Protein AF-0000000076643399 (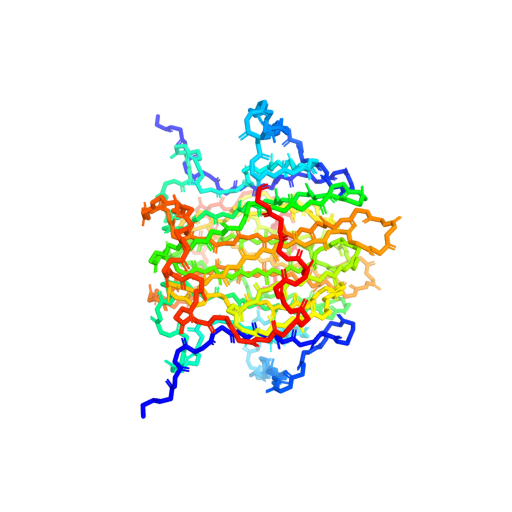afdb_homodimer)

Secondary structure (DSSP, 8-state):
------EEE-EETTEETT--PEE---SS-SSEEEEEEEEESSSGGGTT-SEEEEEEEEEEEEE---BB-SS-EEEEEEE--EEEEETTEEEEE-TT-EEEE-TT--EEEE--SSS-EEEEEEEESS----BPPPHHHHHHH---HHHHHH---/------EEEPEETTEETT--PEE---SS-SSEEEEEEEEESSSGGGTT-SEEEEEEEEEEEEE---BB-SS-EEEEEEE--EEEEETTEEEEE-TT-EEEE-TT--EEEE--SSS-EEEEEEEESS----BPPPHHHHHHH---HHHHHH---

Sequence (306 aa):
MEKNNSKVIKADGYAWEGLQRREYKNEDRCYKGVHRYSLLGEKEDEQQLNFQTRYFEVEADGYTSFEYHRHPHSVIILRGHGSVILGNELYEISLHDVIYISPGTLHQFHADKGEPLGFICIVDRYRDRPTLPEQEDISDVIHSGEVLRKIKRMEKNNSKVIKADGYAWEGLQRREYKNEDRCYKGVHRYSLLGEKEDEQQLNFQTRYFEVEADGYTSFEYHRHPHSVIILRGHGSVILGNELYEISLHDVIYISPGTLHQFHADKGEPLGFICIVDRYRDRPTLPEQEDISDVIHSGEVLRKIKR

InterPro domains:
  IPR011051 RmlC-like cupin domain superfamily [SSF51182] (29-132)
  IPR013096 Cupin 2, conserved barrel [PF07883] (56-123)
  IPR014710 RmlC-like jelly roll fold [G3DSA:2.60.120.10] (1-153)

Structure (mmCIF, N/CA/C/O backbone):
data_AF-0000000076643399-model_v1
#
loop_
_entity.id
_entity.type
_entity.pdbx_description
1 polymer 'Cupin domain-containing protein'
#
loop_
_atom_site.group_PDB
_atom_site.id
_atom_site.type_symbol
_atom_site.label_atom_id
_atom_site.label_alt_id
_atom_site.label_comp_id
_atom_site.label_asym_id
_atom_site.label_entity_id
_atom_site.label_seq_id
_atom_site.pdbx_PDB_ins_code
_atom_site.Cartn_x
_atom_site.Cartn_y
_atom_site.Cartn_z
_atom_site.occupancy
_atom_site.B_iso_or_equiv
_atom_site.auth_seq_id
_atom_site.auth_comp_id
_atom_site.auth_asym_id
_atom_site.auth_atom_id
_atom_site.pdbx_PDB_model_num
ATOM 1 N N . MET A 1 1 ? -2.945 -3.365 -28.656 1 31.19 1 MET A N 1
ATOM 2 C CA . MET A 1 1 ? -3.66 -3.303 -27.391 1 31.19 1 MET A CA 1
ATOM 3 C C . MET A 1 1 ? -2.73 -3.633 -26.219 1 31.19 1 MET A C 1
ATOM 5 O O . MET A 1 1 ? -2.211 -4.746 -26.141 1 31.19 1 MET A O 1
ATOM 9 N N . GLU A 1 2 ? -1.958 -2.842 -25.75 1 40.06 2 GLU A N 1
ATOM 10 C CA . GLU A 1 2 ? -0.845 -3.137 -24.859 1 40.06 2 GLU A CA 1
ATOM 11 C C . GLU A 1 2 ? -1.293 -4.016 -23.688 1 40.06 2 GLU A C 1
ATOM 13 O O . GLU A 1 2 ? -2.314 -3.742 -23.047 1 40.06 2 GLU A O 1
ATOM 18 N N . LYS A 1 3 ? -1.091 -5.148 -23.688 1 50.97 3 LYS A N 1
ATOM 19 C CA . LYS A 1 3 ? -1.548 -6.309 -22.938 1 50.97 3 LYS A CA 1
ATOM 20 C C . LYS A 1 3 ? -1.449 -6.059 -21.438 1 50.97 3 LYS A C 1
ATOM 22 O O . LYS A 1 3 ? -0.457 -5.504 -20.953 1 50.97 3 LYS A O 1
ATOM 27 N N . ASN A 1 4 ? -2.553 -5.539 -20.797 1 59.78 4 ASN A N 1
ATOM 28 C CA . ASN A 1 4 ? -2.793 -5.531 -19.359 1 59.78 4 ASN A CA 1
ATOM 29 C C . ASN A 1 4 ? -2.143 -6.73 -18.672 1 59.78 4 ASN A C 1
ATOM 31 O O . ASN A 1 4 ? -2.832 -7.656 -18.234 1 59.78 4 ASN A O 1
ATOM 35 N N . ASN A 1 5 ? -0.748 -6.703 -18.797 1 86.38 5 ASN A N 1
ATOM 36 C CA . ASN A 1 5 ? -0.057 -7.895 -18.328 1 86.38 5 ASN A CA 1
ATOM 37 C C . ASN A 1 5 ? 0.494 -7.703 -16.922 1 86.38 5 ASN A C 1
ATOM 39 O O . ASN A 1 5 ? 0.943 -6.613 -16.562 1 86.38 5 ASN A O 1
ATOM 43 N N . SER A 1 6 ? 0.296 -8.617 -16.188 1 96.88 6 SER A N 1
ATOM 44 C CA . SER A 1 6 ? 0.972 -8.703 -14.898 1 96.88 6 SER A CA 1
ATOM 45 C C . SER A 1 6 ? 2.469 -8.445 -15.039 1 96.88 6 SER A C 1
ATOM 47 O O . SER A 1 6 ? 3.061 -8.758 -16.078 1 96.88 6 SER A O 1
ATOM 49 N N . LYS A 1 7 ? 3.076 -7.785 -14.07 1 97.06 7 LYS A N 1
ATOM 50 C CA . LYS A 1 7 ? 4.496 -7.461 -14.18 1 97.06 7 LYS A CA 1
ATOM 51 C C . LYS A 1 7 ? 5.121 -7.266 -12.797 1 97.06 7 LYS A C 1
ATOM 53 O O . LYS A 1 7 ? 4.41 -7.039 -11.812 1 97.06 7 LYS A O 1
ATOM 58 N N . VAL A 1 8 ? 6.418 -7.406 -12.758 1 98.12 8 VAL A N 1
ATOM 59 C CA . VAL A 1 8 ? 7.23 -7.094 -11.586 1 98.12 8 VAL A CA 1
ATOM 60 C C . VAL A 1 8 ? 8.125 -5.887 -11.883 1 98.12 8 VAL A C 1
ATOM 62 O O . VAL A 1 8 ? 8.836 -5.871 -12.891 1 98.12 8 VAL A O 1
ATOM 65 N N . ILE A 1 9 ? 8.039 -4.895 -11.102 1 97.81 9 ILE A N 1
ATOM 66 C CA . ILE A 1 9 ? 8.938 -3.748 -11.156 1 97.81 9 ILE A CA 1
ATOM 67 C C . ILE A 1 9 ? 10.016 -3.885 -10.078 1 97.81 9 ILE A C 1
ATOM 69 O O . ILE A 1 9 ? 9.719 -3.812 -8.883 1 97.81 9 ILE A O 1
ATOM 73 N N . LYS A 1 10 ? 11.227 -4.012 -10.484 1 98.38 10 LYS A N 1
ATOM 74 C CA . LYS A 1 10 ? 12.336 -4.293 -9.57 1 98.38 10 LYS A CA 1
ATOM 75 C C . LYS A 1 10 ? 12.773 -3.033 -8.836 1 98.38 10 LYS A C 1
ATOM 77 O O . LYS A 1 10 ? 12.883 -1.961 -9.43 1 98.38 10 LYS A O 1
ATOM 82 N N . ALA A 1 11 ? 13.055 -3.225 -7.59 1 98.12 11 ALA A N 1
ATOM 83 C CA . ALA A 1 11 ? 13.539 -2.107 -6.777 1 98.12 11 ALA A CA 1
ATOM 84 C C . ALA A 1 11 ? 15.055 -2.156 -6.617 1 98.12 11 ALA A C 1
ATOM 86 O O . ALA A 1 11 ? 15.648 -3.236 -6.594 1 98.12 11 ALA A O 1
ATOM 87 N N . ASP A 1 12 ? 15.695 -1.056 -6.512 1 96 12 ASP A N 1
ATOM 88 C CA . ASP A 1 12 ? 17.062 -0.834 -6.035 1 96 12 ASP A CA 1
ATOM 89 C C . ASP A 1 12 ? 17.078 0.168 -4.883 1 96 12 ASP A C 1
ATOM 91 O O . ASP A 1 12 ? 17.203 1.375 -5.105 1 96 12 ASP A O 1
ATOM 95 N N . GLY A 1 13 ? 17.016 -0.401 -3.641 1 95.88 13 GLY A N 1
ATOM 96 C CA . GLY A 1 13 ? 16.766 0.457 -2.492 1 95.88 13 GLY A CA 1
ATOM 97 C C . GLY A 1 13 ? 15.391 1.085 -2.498 1 95.88 13 GLY A C 1
ATOM 98 O O . GLY A 1 13 ? 14.383 0.398 -2.283 1 95.88 13 GLY A O 1
ATOM 99 N N . TYR A 1 14 ? 15.398 2.389 -2.732 1 96.81 14 TYR A N 1
ATOM 100 C CA . TYR A 1 14 ? 14.125 3.111 -2.77 1 96.81 14 TYR A CA 1
ATOM 101 C C . TYR A 1 14 ? 13.914 3.77 -4.129 1 96.81 14 TYR A C 1
ATOM 103 O O . TYR A 1 14 ? 13.367 4.871 -4.211 1 96.81 14 TYR A O 1
ATOM 111 N N . ALA A 1 15 ? 14.438 3.111 -5.152 1 94.94 15 ALA A N 1
ATOM 112 C CA . ALA A 1 15 ? 14.211 3.449 -6.555 1 94.94 15 ALA A CA 1
ATOM 113 C C . ALA A 1 15 ? 13.727 2.234 -7.34 1 94.94 15 ALA A C 1
ATOM 115 O O . ALA A 1 15 ? 13.961 1.093 -6.934 1 94.94 15 ALA A O 1
ATOM 116 N N . TRP A 1 16 ? 13 2.508 -8.43 1 97.5 16 TRP A N 1
ATOM 117 C CA . TRP A 1 16 ? 12.375 1.409 -9.156 1 97.5 16 TRP A CA 1
ATOM 118 C C . TRP A 1 16 ? 12.711 1.473 -10.641 1 97.5 16 TRP A C 1
ATOM 120 O O . TRP A 1 16 ? 12.648 2.541 -11.25 1 97.5 16 TRP A O 1
ATOM 130 N N . GLU A 1 17 ? 12.984 0.271 -11.148 1 94.44 17 GLU A N 1
ATOM 131 C CA . GLU A 1 17 ? 13.406 0.158 -12.539 1 94.44 17 GLU A CA 1
ATOM 132 C C . GLU A 1 17 ? 12.312 0.644 -13.484 1 94.44 17 GLU A C 1
ATOM 134 O O . GLU A 1 17 ? 11.148 0.253 -13.352 1 94.44 17 GLU A O 1
ATOM 139 N N . GLY A 1 18 ? 12.734 1.534 -14.43 1 92.44 18 GLY A N 1
ATOM 140 C CA . GLY A 1 18 ? 11.805 1.99 -15.453 1 92.44 18 GLY A CA 1
ATOM 141 C C . GLY A 1 18 ? 10.961 3.168 -15.008 1 92.44 18 GLY A C 1
ATOM 142 O O . GLY A 1 18 ? 10.156 3.697 -15.781 1 92.44 18 GLY A O 1
ATOM 143 N N . LEU A 1 19 ? 11.078 3.494 -13.766 1 91.81 19 LEU A N 1
ATOM 144 C CA . LEU A 1 19 ? 10.312 4.625 -13.25 1 91.81 19 LEU A CA 1
ATOM 145 C C . LEU A 1 19 ? 11.234 5.812 -12.961 1 91.81 19 LEU A C 1
ATOM 147 O O . LEU A 1 19 ? 12.414 5.629 -12.656 1 91.81 19 LEU A O 1
ATOM 151 N N . GLN A 1 20 ? 10.641 6.984 -13.07 1 87.19 20 GLN A N 1
ATOM 152 C CA . GLN A 1 20 ? 11.406 8.203 -12.836 1 87.19 20 GLN A CA 1
ATOM 153 C C . GLN A 1 20 ? 10.922 8.922 -11.578 1 87.19 20 GLN A C 1
ATOM 155 O O . GLN A 1 20 ? 9.711 9.008 -11.336 1 87.19 20 GLN A O 1
ATOM 160 N N . ARG A 1 21 ? 11.93 9.359 -10.898 1 87.19 21 ARG A N 1
ATOM 161 C CA . ARG A 1 21 ? 11.664 10.188 -9.727 1 87.19 21 ARG A CA 1
ATOM 162 C C . ARG A 1 21 ? 11.133 11.562 -10.141 1 87.19 21 ARG A C 1
ATOM 164 O O . ARG A 1 21 ? 11.734 12.234 -10.984 1 87.19 21 ARG A O 1
ATOM 171 N N . ARG A 1 22 ? 10 11.891 -9.633 1 83.88 22 ARG A N 1
ATOM 172 C CA . ARG A 1 22 ? 9.453 13.219 -9.906 1 83.88 22 ARG A CA 1
ATOM 173 C C . ARG A 1 22 ? 9.648 14.148 -8.711 1 83.88 22 ARG A C 1
ATOM 175 O O . ARG A 1 22 ? 9.398 13.75 -7.57 1 83.88 22 ARG A O 1
ATOM 182 N N . GLU A 1 23 ? 10.281 15.227 -9.023 1 74.81 23 GLU A N 1
ATOM 183 C CA . GLU A 1 23 ? 10.5 16.203 -7.957 1 74.81 23 GLU A CA 1
ATOM 184 C C . GLU A 1 23 ? 9.359 17.203 -7.891 1 74.81 23 GLU A C 1
ATOM 186 O O . GLU A 1 23 ? 8.875 17.672 -8.922 1 74.81 23 GLU A O 1
ATOM 191 N N . TYR A 1 24 ? 8.789 17.281 -6.797 1 63.25 24 TYR A N 1
ATOM 192 C CA . TYR A 1 24 ? 7.836 18.375 -6.602 1 63.25 24 TYR A CA 1
ATOM 193 C C . TYR A 1 24 ? 8.547 19.719 -6.488 1 63.25 24 TYR A C 1
ATOM 195 O O . TYR A 1 24 ? 9.273 19.953 -5.523 1 63.25 24 TYR A O 1
ATOM 203 N N . LYS A 1 25 ? 9.375 20.344 -7.59 1 51.47 25 LYS A N 1
ATOM 204 C CA . LYS A 1 25 ? 10.242 21.516 -7.602 1 51.47 25 LYS A CA 1
ATOM 205 C C . LYS A 1 25 ? 9.438 22.797 -7.457 1 51.47 25 LYS A C 1
ATOM 207 O O . LYS A 1 25 ? 9.977 23.891 -7.613 1 51.47 25 LYS A O 1
ATOM 212 N N . ASN A 1 26 ? 8.227 23 -7.402 1 50 26 ASN A N 1
ATOM 213 C CA . ASN A 1 26 ? 7.855 24.391 -7.637 1 50 26 ASN A CA 1
ATOM 214 C C . ASN A 1 26 ? 8.344 25.312 -6.516 1 50 26 ASN A C 1
ATOM 216 O O . ASN A 1 26 ? 8.375 24.906 -5.352 1 50 26 ASN A O 1
ATOM 220 N N . GLU A 1 27 ? 9.141 26.484 -6.711 1 46.94 27 GLU A N 1
ATOM 221 C CA . GLU A 1 27 ? 9.68 27.641 -5.996 1 46.94 27 GLU A CA 1
ATOM 222 C C . GLU A 1 27 ? 8.781 28.047 -4.828 1 46.94 27 GLU A C 1
ATOM 224 O O . GLU A 1 27 ? 9.25 28.609 -3.844 1 46.94 27 GLU A O 1
ATOM 229 N N . ASP A 1 28 ? 7.535 28.312 -5.121 1 51.34 28 ASP A N 1
ATOM 230 C CA . ASP A 1 28 ? 6.641 28.969 -4.176 1 51.34 28 ASP A CA 1
ATOM 231 C C . ASP A 1 28 ? 6.18 28 -3.088 1 51.34 28 ASP A C 1
ATOM 233 O O . ASP A 1 28 ? 5.008 27.625 -3.045 1 51.34 28 ASP A O 1
ATOM 237 N N . ARG A 1 29 ? 7.047 26.844 -2.592 1 62.19 29 ARG A N 1
ATOM 238 C CA . ARG A 1 29 ? 6.738 25.422 -2.564 1 62.19 29 ARG A CA 1
ATOM 239 C C . ARG A 1 29 ? 6.336 24.984 -1.162 1 62.19 29 ARG A C 1
ATOM 241 O O . ARG A 1 29 ? 7.094 25.156 -0.207 1 62.19 29 ARG A O 1
ATOM 248 N N . CYS A 1 30 ? 5.082 25.031 -0.816 1 82.94 30 CYS A N 1
ATOM 249 C CA . CYS A 1 30 ? 4.438 24.609 0.423 1 82.94 30 CYS A CA 1
ATOM 250 C C . CYS A 1 30 ? 4.926 23.234 0.845 1 82.94 30 CYS A C 1
ATOM 252 O O . CYS A 1 30 ? 4.293 22.578 1.674 1 82.94 30 CYS A O 1
ATOM 254 N N . TYR A 1 31 ? 6.113 22.859 0.256 1 91.69 31 TYR A N 1
ATOM 255 C CA . TYR A 1 31 ? 6.785 21.609 0.635 1 91.69 31 TYR A CA 1
ATOM 256 C C . TYR A 1 31 ? 8.297 21.766 0.517 1 91.69 31 TYR A C 1
ATOM 258 O O . TYR A 1 31 ? 8.797 22.734 -0.056 1 91.69 31 TYR A O 1
ATOM 266 N N . LYS A 1 32 ? 9.039 20.953 1.1 1 92.94 32 LYS A N 1
ATOM 267 C CA . LYS A 1 32 ? 10.5 20.969 1.064 1 92.94 32 LYS A CA 1
ATOM 268 C C . LYS A 1 32 ? 11.062 19.562 0.911 1 92.94 32 LYS A C 1
ATOM 270 O O . LYS A 1 32 ? 10.805 18.688 1.744 1 92.94 32 LYS A O 1
ATOM 275 N N . GLY A 1 33 ? 11.898 19.297 -0.163 1 94.38 33 GLY A N 1
ATOM 276 C CA . GLY A 1 33 ? 12.648 18.062 -0.325 1 94.38 33 GLY A CA 1
ATOM 277 C C . GLY A 1 33 ? 11.758 16.859 -0.566 1 94.38 33 GLY A C 1
ATOM 278 O O . GLY A 1 33 ? 11.969 15.797 0.03 1 94.38 33 GLY A O 1
ATOM 279 N N . VAL A 1 34 ? 10.711 16.984 -1.335 1 95.56 34 VAL A N 1
ATOM 280 C CA . VAL A 1 34 ? 9.781 15.891 -1.556 1 95.56 34 VAL A CA 1
ATOM 281 C C . VAL A 1 34 ? 9.945 15.344 -2.973 1 95.56 34 VAL A C 1
ATOM 283 O O . VAL A 1 34 ? 10.031 16.109 -3.934 1 95.56 34 VAL A O 1
ATOM 286 N N . HIS A 1 35 ? 10.094 14.039 -3.061 1 94.5 35 HIS A N 1
ATOM 287 C CA . HIS A 1 35 ? 10.109 13.336 -4.336 1 94.5 35 HIS A CA 1
ATOM 288 C C . HIS A 1 35 ? 9.078 12.211 -4.359 1 94.5 35 HIS A C 1
ATOM 290 O O . HIS A 1 35 ? 8.68 11.703 -3.309 1 94.5 35 HIS A O 1
ATOM 296 N N . ARG A 1 36 ? 8.68 11.875 -5.652 1 95.62 36 ARG A N 1
ATOM 297 C CA . ARG A 1 36 ? 7.629 10.867 -5.742 1 95.62 36 ARG A CA 1
ATOM 298 C C . ARG A 1 36 ? 7.91 9.883 -6.871 1 95.62 36 ARG A C 1
ATOM 300 O O . ARG A 1 36 ? 8.5 10.25 -7.895 1 95.62 36 ARG A O 1
ATOM 307 N N . TYR A 1 37 ? 7.629 8.594 -6.715 1 95.5 37 TYR A N 1
ATOM 308 C CA . TYR A 1 37 ? 7.5 7.578 -7.75 1 95.5 37 TYR A CA 1
ATOM 309 C C . TYR A 1 37 ? 6.047 7.141 -7.906 1 95.5 37 TYR A C 1
ATOM 311 O O . TYR A 1 37 ? 5.387 6.797 -6.922 1 95.5 37 TYR A O 1
ATOM 319 N N . SER A 1 38 ? 5.559 7.219 -9.109 1 96.38 38 SER A N 1
ATOM 320 C CA . SER A 1 38 ? 4.297 6.543 -9.406 1 96.38 38 SER A CA 1
ATOM 321 C C . SER A 1 38 ? 4.516 5.055 -9.664 1 96.38 38 SER A C 1
ATOM 323 O O . SER A 1 38 ? 4.875 4.66 -10.773 1 96.38 38 SER A O 1
ATOM 325 N N . LEU A 1 39 ? 4.254 4.234 -8.711 1 97.81 39 LEU A N 1
ATOM 326 C CA . LEU A 1 39 ? 4.598 2.82 -8.805 1 97.81 39 LEU A CA 1
ATOM 327 C C . LEU A 1 39 ? 3.596 2.07 -9.672 1 97.81 39 LEU A C 1
ATOM 329 O O . LEU A 1 39 ? 3.98 1.38 -10.617 1 97.81 39 LEU A O 1
ATOM 333 N N . LEU A 1 40 ? 2.271 2.191 -9.32 1 97.75 40 LEU A N 1
ATOM 334 C CA . LEU A 1 40 ? 1.237 1.506 -10.086 1 97.75 40 LEU A CA 1
ATOM 335 C C . LEU A 1 40 ? -0.029 2.354 -10.164 1 97.75 40 LEU A C 1
ATOM 337 O O . LEU A 1 40 ? -0.353 3.086 -9.227 1 97.75 40 LEU A O 1
ATOM 341 N N . GLY A 1 41 ? -0.812 2.176 -11.219 1 96.19 41 GLY A N 1
ATOM 342 C CA . GLY A 1 41 ? -2.146 2.742 -11.336 1 96.19 41 GLY A CA 1
ATOM 343 C C . GLY A 1 41 ? -2.191 3.977 -12.219 1 96.19 41 GLY A C 1
ATOM 344 O O . GLY A 1 41 ? -3.271 4.488 -12.523 1 96.19 41 GLY A O 1
ATOM 345 N N . GLU A 1 42 ? -1.03 4.473 -12.578 1 92.06 42 GLU A N 1
ATOM 346 C CA . GLU A 1 42 ? -0.997 5.688 -13.391 1 92.06 42 GLU A CA 1
ATOM 347 C C . GLU A 1 42 ? -0.941 5.352 -14.875 1 92.06 42 GLU A C 1
ATOM 349 O O . GLU A 1 42 ? -1.53 6.055 -15.703 1 92.06 42 GLU A O 1
ATOM 354 N N . LYS A 1 43 ? -0.284 4.273 -15.227 1 91.5 43 LYS A N 1
ATOM 355 C CA . LYS A 1 43 ? -0.048 3.928 -16.625 1 91.5 43 LYS A CA 1
ATOM 356 C C . LYS A 1 43 ? -1.307 3.352 -17.266 1 91.5 43 LYS A C 1
ATOM 358 O O . LYS A 1 43 ? -2.172 2.811 -16.578 1 91.5 43 LYS A O 1
ATOM 363 N N . GLU A 1 44 ? -1.345 3.387 -18.547 1 90.5 44 GLU A N 1
ATOM 364 C CA . GLU A 1 44 ? -2.502 2.945 -19.312 1 90.5 44 GLU A CA 1
ATOM 365 C C . GLU A 1 44 ? -2.734 1.446 -19.156 1 90.5 44 GLU A C 1
ATOM 367 O O . GLU A 1 44 ? -3.877 0.987 -19.141 1 90.5 44 GLU A O 1
ATOM 372 N N . ASP A 1 45 ? -1.688 0.719 -19.031 1 91.62 45 ASP A N 1
ATOM 373 C CA . ASP A 1 45 ? -1.83 -0.731 -18.953 1 91.62 45 ASP A CA 1
ATOM 374 C C . ASP A 1 45 ? -2.184 -1.175 -17.547 1 91.62 45 ASP A C 1
ATOM 376 O O . ASP A 1 45 ? -2.26 -2.373 -17.266 1 91.62 45 ASP A O 1
ATOM 380 N N . GLU A 1 46 ? -2.393 -0.238 -16.719 1 93.12 46 GLU A N 1
ATOM 381 C CA . GLU A 1 46 ? -2.768 -0.51 -15.328 1 93.12 46 GLU A CA 1
ATOM 382 C C . GLU A 1 46 ? -4.148 0.056 -15.008 1 93.12 46 GLU A C 1
ATOM 384 O O . GLU A 1 46 ? -4.469 0.3 -13.844 1 93.12 46 GLU A O 1
ATOM 389 N N . GLN A 1 47 ? -4.926 0.262 -15.969 1 91.06 47 GLN A N 1
ATOM 390 C CA . GLN A 1 47 ? -6.172 1.011 -15.828 1 91.06 47 GLN A CA 1
ATOM 391 C C . GLN A 1 47 ? -7.227 0.192 -15.094 1 91.06 47 GLN A C 1
ATOM 393 O O . GLN A 1 47 ? -8.266 0.725 -14.695 1 91.06 47 GLN A O 1
ATOM 398 N N . GLN A 1 48 ? -6.969 -1.058 -14.906 1 93.38 48 GLN A N 1
ATOM 399 C CA . GLN A 1 48 ? -7.938 -1.876 -14.188 1 93.38 48 GLN A CA 1
ATOM 400 C C . GLN A 1 48 ? -7.844 -1.646 -12.68 1 93.38 48 GLN A C 1
ATOM 402 O O . GLN A 1 48 ? -8.711 -2.086 -11.922 1 93.38 48 GLN A O 1
ATOM 407 N N . LEU A 1 49 ? -6.801 -1 -12.289 1 95.94 49 LEU A N 1
ATOM 408 C CA . LEU A 1 49 ? -6.699 -0.584 -10.891 1 95.94 49 LEU A CA 1
ATOM 409 C C . LEU A 1 49 ? -7.527 0.671 -10.641 1 95.94 49 LEU A C 1
ATOM 411 O O . LEU A 1 49 ? -7.375 1.674 -11.336 1 95.94 49 LEU A O 1
ATOM 415 N N . ASN A 1 50 ? -8.297 0.632 -9.633 1 96.75 50 ASN A N 1
ATOM 416 C CA . ASN A 1 50 ? -9.109 1.789 -9.273 1 96.75 50 ASN A CA 1
ATOM 417 C C . ASN A 1 50 ? -8.406 2.682 -8.258 1 96.75 50 ASN A C 1
ATOM 419 O O . ASN A 1 50 ? -9.016 3.582 -7.684 1 96.75 50 ASN A O 1
ATOM 423 N N . PHE A 1 51 ? -7.199 2.396 -7.969 1 98.12 51 PHE A N 1
ATOM 424 C CA . PHE A 1 51 ? -6.379 3.158 -7.035 1 98.12 51 PHE A CA 1
ATOM 425 C C . PHE A 1 51 ? -4.953 3.295 -7.555 1 98.12 51 PHE A C 1
ATOM 427 O O . PHE A 1 51 ? -4.551 2.578 -8.477 1 98.12 51 PHE A O 1
ATOM 434 N N . GLN A 1 52 ? -4.27 4.242 -7.023 1 98 52 GLN A N 1
ATOM 435 C CA . GLN A 1 52 ? -2.871 4.473 -7.359 1 98 52 GLN A CA 1
ATOM 436 C C . GLN A 1 52 ? -1.969 4.23 -6.152 1 98 52 GLN A C 1
ATOM 438 O O . GLN A 1 52 ? -2.309 4.613 -5.031 1 98 52 GLN A O 1
ATOM 443 N N . THR A 1 53 ? -0.895 3.537 -6.402 1 98.44 53 THR A N 1
ATOM 444 C CA . THR A 1 53 ? 0.151 3.295 -5.414 1 98.44 53 THR A CA 1
ATOM 445 C C . THR A 1 53 ? 1.394 4.121 -5.727 1 98.44 53 THR A C 1
ATOM 447 O O . THR A 1 53 ? 2.012 3.947 -6.781 1 98.44 53 THR A O 1
ATOM 450 N N . ARG A 1 54 ? 1.75 5.012 -4.805 1 98.25 54 ARG A N 1
ATOM 451 C CA . ARG A 1 54 ? 2.885 5.91 -5.004 1 98.25 54 ARG A CA 1
ATOM 452 C C . ARG A 1 54 ? 3.873 5.809 -3.848 1 98.25 54 ARG A C 1
ATOM 454 O O . ARG A 1 54 ? 3.492 5.465 -2.729 1 98.25 54 ARG A O 1
ATOM 461 N N . TYR A 1 55 ? 5.102 6 -4.133 1 98.44 55 TYR A N 1
ATOM 462 C CA . TYR A 1 55 ? 6.117 6.172 -3.102 1 98.44 55 TYR A CA 1
ATOM 463 C C . TYR A 1 55 ? 6.547 7.629 -2.994 1 98.44 55 TYR A C 1
ATOM 465 O O . TYR A 1 55 ? 6.902 8.258 -3.996 1 98.44 55 TYR A O 1
ATOM 473 N N . PHE A 1 56 ? 6.473 8.227 -1.837 1 98 56 PHE A N 1
ATOM 474 C CA . PHE A 1 56 ? 6.988 9.562 -1.535 1 98 56 PHE A CA 1
ATOM 475 C C . PHE A 1 56 ? 8.234 9.469 -0.661 1 98 56 PHE A C 1
ATOM 477 O O . PHE A 1 56 ? 8.297 8.648 0.258 1 98 56 PHE A O 1
ATOM 484 N N . GLU A 1 57 ? 9.156 10.266 -0.94 1 97.69 57 GLU A N 1
ATOM 485 C CA . GLU A 1 57 ? 10.305 10.43 -0.06 1 97.69 57 GLU A CA 1
ATOM 486 C C . GLU A 1 57 ? 10.516 11.898 0.312 1 97.69 57 GLU A C 1
ATOM 488 O O . GLU A 1 57 ? 10.516 12.766 -0.558 1 97.69 57 GLU A O 1
ATOM 493 N N . VAL A 1 58 ? 10.633 12.141 1.531 1 97.31 58 VAL A N 1
ATOM 494 C CA . VAL A 1 58 ? 10.945 13.461 2.068 1 97.31 58 VAL A CA 1
ATOM 495 C C . VAL A 1 58 ? 12.383 13.477 2.594 1 97.31 58 VAL A C 1
ATOM 497 O O . VAL A 1 58 ? 12.75 12.656 3.436 1 97.31 58 VAL A O 1
ATOM 500 N N . GLU A 1 59 ? 13.195 14.328 2.146 1 97.06 59 GLU A N 1
ATOM 501 C CA . GLU A 1 59 ? 14.586 14.422 2.576 1 97.06 59 GLU A CA 1
ATOM 502 C C . GLU A 1 59 ? 14.688 14.844 4.039 1 97.06 59 GLU A C 1
ATOM 504 O O . GLU A 1 59 ? 13.758 15.445 4.582 1 97.06 59 GLU A O 1
ATOM 509 N N . ALA A 1 60 ? 15.867 14.508 4.605 1 98.25 60 ALA A N 1
ATOM 510 C CA . ALA A 1 60 ? 16.078 14.945 5.98 1 98.25 60 ALA A CA 1
ATOM 511 C C . ALA A 1 60 ? 15.797 16.438 6.137 1 98.25 60 ALA A C 1
ATOM 513 O O . ALA A 1 60 ? 16.219 17.25 5.312 1 98.25 60 ALA A O 1
ATOM 514 N N . ASP A 1 61 ? 14.984 16.781 7.125 1 97.25 61 ASP A N 1
ATOM 515 C CA . ASP A 1 61 ? 14.594 18.141 7.484 1 97.25 61 ASP A CA 1
ATOM 516 C C . ASP A 1 61 ? 13.547 18.688 6.516 1 97.25 61 ASP A C 1
ATOM 518 O O . ASP A 1 61 ? 13.195 19.859 6.574 1 97.25 61 ASP A O 1
ATOM 522 N N . GLY A 1 62 ? 13.07 17.812 5.645 1 96.75 62 GLY A N 1
ATOM 523 C CA . GLY A 1 62 ? 12.023 18.219 4.723 1 96.75 62 GLY A CA 1
ATOM 524 C C . GLY A 1 62 ? 10.625 18.031 5.285 1 96.75 62 GLY A C 1
ATOM 525 O O . GLY A 1 62 ? 10.469 17.562 6.418 1 96.75 62 GLY A O 1
ATOM 526 N N . TYR A 1 63 ? 9.562 18.359 4.512 1 97.62 63 TYR A N 1
ATOM 527 C CA . TYR A 1 63 ? 8.156 18.234 4.863 1 97.62 63 TYR A CA 1
ATOM 528 C C . TYR A 1 63 ? 7.277 18.312 3.623 1 97.62 63 TYR A C 1
ATOM 530 O O . TYR A 1 63 ? 7.664 18.906 2.615 1 97.62 63 TYR A O 1
ATOM 538 N N . THR A 1 64 ? 6.121 17.625 3.686 1 97.19 64 THR A N 1
ATOM 539 C CA . THR A 1 64 ? 5.137 17.719 2.613 1 97.19 64 THR A CA 1
ATOM 540 C C . THR A 1 64 ? 4.258 18.953 2.803 1 97.19 64 THR A C 1
ATOM 542 O O . THR A 1 64 ? 4.332 19.625 3.832 1 97.19 64 THR A O 1
ATOM 545 N N . SER A 1 65 ? 3.445 19.25 1.813 1 96.06 65 SER A N 1
ATOM 546 C CA . SER A 1 65 ? 2.516 20.375 1.938 1 96.06 65 SER A CA 1
ATOM 547 C C . SER A 1 65 ? 1.513 20.141 3.061 1 96.06 65 SER A C 1
ATOM 549 O O . SER A 1 65 ? 1.088 19 3.293 1 96.06 65 SER A O 1
ATOM 551 N N . PHE A 1 66 ? 1.238 21.188 3.799 1 97.19 66 PHE A N 1
ATOM 552 C CA . PHE A 1 66 ? 0.13 21.172 4.746 1 97.19 66 PHE A CA 1
ATOM 553 C C . PHE A 1 66 ? -1.2 21.359 4.027 1 97.19 66 PHE A C 1
ATOM 555 O O . PHE A 1 66 ? -1.538 22.469 3.619 1 97.19 66 PHE A O 1
ATOM 562 N N . GLU A 1 67 ? -2.027 20.25 3.902 1 97.31 67 GLU A N 1
ATOM 563 C CA . GLU A 1 67 ? -3.145 20.25 2.963 1 97.31 67 GLU A CA 1
ATOM 564 C C . GLU A 1 67 ? -4.293 19.391 3.471 1 97.31 67 GLU A C 1
ATOM 566 O O . GLU A 1 67 ? -4.168 18.719 4.5 1 97.31 67 GLU A O 1
ATOM 571 N N . TYR A 1 68 ? -5.449 19.516 2.824 1 97.06 68 TYR A N 1
ATOM 572 C CA . TYR A 1 68 ? -6.562 18.594 3.012 1 97.06 68 TYR A CA 1
ATOM 573 C C . TYR A 1 68 ? -7.262 18.297 1.688 1 97.06 68 TYR A C 1
ATOM 575 O O . TYR A 1 68 ? -7.07 19.031 0.708 1 97.06 68 TYR A O 1
ATOM 583 N N . HIS A 1 69 ? -7.992 17.281 1.623 1 97.06 69 HIS A N 1
ATOM 584 C CA . HIS A 1 69 ? -8.797 16.859 0.486 1 97.06 69 HIS A CA 1
ATOM 585 C C . HIS A 1 69 ? -9.852 15.828 0.907 1 97.06 69 HIS A C 1
ATOM 587 O O . HIS A 1 69 ? -9.844 15.359 2.047 1 97.06 69 HIS A O 1
ATOM 593 N N . ARG A 1 70 ? -10.781 15.562 -0.003 1 97.12 70 ARG A N 1
ATOM 594 C CA . ARG A 1 70 ? -11.914 14.695 0.302 1 97.12 70 ARG A CA 1
ATOM 595 C C . ARG A 1 70 ? -11.516 13.219 0.203 1 97.12 70 ARG A C 1
ATOM 597 O O . ARG A 1 70 ? -12.086 12.375 0.892 1 97.12 70 ARG A O 1
ATOM 604 N N . HIS A 1 71 ? -10.633 12.875 -0.68 1 97.19 71 HIS A N 1
ATOM 605 C CA . HIS A 1 71 ? -10.25 11.469 -0.794 1 97.19 71 HIS A CA 1
ATOM 606 C C . HIS A 1 71 ? -9.391 11.039 0.388 1 97.19 71 HIS A C 1
ATOM 608 O O . HIS A 1 71 ? -8.562 11.812 0.876 1 97.19 71 HIS A O 1
ATOM 614 N N . PRO A 1 72 ? -9.523 9.875 0.877 1 97.94 72 PRO A N 1
ATOM 615 C CA . PRO A 1 72 ? -8.688 9.352 1.963 1 97.94 72 PRO A CA 1
ATOM 616 C C . PRO A 1 72 ? -7.355 8.797 1.47 1 97.94 72 PRO A C 1
ATOM 618 O O . PRO A 1 72 ? -7.172 8.602 0.266 1 97.94 72 PRO A O 1
ATOM 621 N N . HIS A 1 73 ? -6.418 8.664 2.412 1 97.62 73 HIS A N 1
ATOM 622 C CA . HIS A 1 73 ? -5.137 8.023 2.143 1 97.62 73 HIS A CA 1
ATOM 623 C C . HIS A 1 73 ? -4.957 6.77 2.99 1 97.62 73 HIS A C 1
ATOM 625 O O . HIS A 1 73 ? -5.344 6.746 4.16 1 97.62 73 HIS A O 1
ATOM 631 N N . SER A 1 74 ? -4.434 5.711 2.424 1 98.62 74 SER A N 1
ATOM 632 C CA . SER A 1 74 ? -3.729 4.656 3.145 1 98.62 74 SER A CA 1
ATOM 633 C C . SER A 1 74 ? -2.219 4.801 2.996 1 98.62 74 SER A C 1
ATOM 635 O O . SER A 1 74 ? -1.693 4.777 1.88 1 98.62 74 SER A O 1
ATOM 637 N N . VAL A 1 75 ? -1.532 4.977 4.125 1 98.88 75 VAL A N 1
ATOM 638 C CA . VAL A 1 75 ? -0.099 5.246 4.074 1 98.88 75 VAL A CA 1
ATOM 639 C C . VAL A 1 75 ? 0.653 4.191 4.879 1 98.88 75 VAL A C 1
ATOM 641 O O . VAL A 1 75 ? 0.229 3.818 5.977 1 98.88 75 VAL A O 1
ATOM 644 N N . ILE A 1 76 ? 1.75 3.674 4.371 1 98.88 76 ILE A N 1
ATOM 645 C CA . ILE A 1 76 ? 2.646 2.762 5.074 1 98.88 76 ILE A CA 1
ATOM 646 C C . ILE A 1 76 ? 4.07 3.312 5.047 1 98.88 76 ILE A C 1
ATOM 648 O O . ILE A 1 76 ? 4.609 3.6 3.975 1 98.88 76 ILE A O 1
ATOM 652 N N . ILE A 1 77 ? 4.719 3.434 6.176 1 98.88 77 ILE A N 1
ATOM 653 C CA . ILE A 1 77 ? 6.086 3.941 6.238 1 98.88 77 ILE A CA 1
ATOM 654 C C . ILE A 1 77 ? 7.059 2.857 5.777 1 98.88 77 ILE A C 1
ATOM 656 O O . ILE A 1 77 ? 7.039 1.737 6.293 1 98.88 77 ILE A O 1
ATOM 660 N N . LEU A 1 78 ? 7.863 3.205 4.832 1 98.62 78 LEU A N 1
ATOM 661 C CA . LEU A 1 78 ? 8.758 2.236 4.203 1 98.62 78 LEU A CA 1
ATOM 662 C C . LEU A 1 78 ? 10.211 2.535 4.547 1 98.62 78 LEU A C 1
ATOM 664 O O . LEU A 1 78 ? 11.078 1.671 4.398 1 98.62 78 LEU A O 1
ATOM 668 N N . ARG A 1 79 ? 10.492 3.771 4.871 1 98.38 79 ARG A N 1
ATOM 669 C CA . ARG A 1 79 ? 11.852 4.227 5.137 1 98.38 79 ARG A CA 1
ATOM 670 C C . ARG A 1 79 ? 11.875 5.27 6.246 1 98.38 79 ARG A C 1
ATOM 672 O O . ARG A 1 79 ? 11.109 6.238 6.211 1 98.38 79 ARG A O 1
ATOM 679 N N . GLY A 1 80 ? 12.727 5.078 7.246 1 98.06 80 GLY A N 1
ATOM 680 C CA . GLY A 1 80 ? 13.047 6.094 8.234 1 98.06 80 GLY A CA 1
ATOM 681 C C . GLY A 1 80 ? 11.953 6.285 9.266 1 98.06 80 GLY A C 1
ATOM 682 O O . GLY A 1 80 ? 11.195 5.359 9.555 1 98.06 80 GLY A O 1
ATOM 683 N N . HIS A 1 81 ? 12.094 7.375 10 1 98 81 HIS A N 1
ATOM 684 C CA . HIS A 1 81 ? 11.164 7.824 11.031 1 98 81 HIS A CA 1
ATOM 685 C C . HIS A 1 81 ? 10.938 9.328 10.945 1 98 81 HIS A C 1
ATOM 687 O O . HIS A 1 81 ? 11.75 10.055 10.375 1 98 81 HIS A O 1
ATOM 693 N N . GLY A 1 82 ? 9.836 9.82 11.414 1 98.75 82 GLY A N 1
ATOM 694 C CA . GLY A 1 82 ? 9.453 11.227 11.398 1 98.75 82 GLY A CA 1
ATOM 695 C C . GLY A 1 82 ? 8.188 11.516 12.188 1 98.75 82 GLY A C 1
ATOM 696 O O . GLY A 1 82 ? 7.941 10.891 13.219 1 98.75 82 GLY A O 1
ATOM 697 N N . SER A 1 83 ? 7.484 12.5 11.703 1 98.88 83 SER A N 1
ATOM 698 C CA . SER A 1 83 ? 6.227 12.859 12.352 1 98.88 83 SER A CA 1
ATOM 699 C C . SER A 1 83 ? 5.152 13.188 11.32 1 98.88 83 SER A C 1
ATOM 701 O O . SER A 1 83 ? 5.461 13.492 10.172 1 98.88 83 SER A O 1
ATOM 703 N N . VAL A 1 84 ? 3.918 13.078 11.734 1 98.88 84 VAL A N 1
ATOM 704 C CA . VAL A 1 84 ? 2.801 13.453 10.875 1 98.88 84 VAL A CA 1
ATOM 705 C C . VAL A 1 84 ? 1.757 14.219 11.68 1 98.88 84 VAL A C 1
ATOM 707 O O . VAL A 1 84 ? 1.474 13.875 12.836 1 98.88 84 VAL A O 1
ATOM 710 N N . ILE A 1 85 ? 1.319 15.297 11.141 1 98.69 85 ILE A N 1
ATOM 711 C CA . ILE A 1 85 ? 0.165 16.016 11.656 1 98.69 85 ILE A CA 1
ATOM 712 C C . ILE A 1 85 ? -1.119 15.43 11.086 1 98.69 85 ILE A C 1
ATOM 714 O O . ILE A 1 85 ? -1.258 15.297 9.867 1 98.69 85 ILE A O 1
ATOM 718 N N . LEU A 1 86 ? -2.027 15.062 11.93 1 98.44 86 LEU A N 1
ATOM 719 C CA . LEU A 1 86 ? -3.395 14.695 11.578 1 98.44 86 LEU A CA 1
ATOM 720 C C . LEU A 1 86 ? -4.402 15.531 12.359 1 98.44 86 LEU A C 1
ATOM 722 O O . LEU A 1 86 ? -4.75 15.195 13.492 1 98.44 86 LEU A O 1
ATOM 726 N N . GLY A 1 87 ? -4.852 16.547 11.648 1 97.38 87 GLY A N 1
ATOM 727 C CA . GLY A 1 87 ? -5.691 17.5 12.359 1 97.38 87 GLY A CA 1
ATOM 728 C C . GLY A 1 87 ? -4.984 18.156 13.531 1 97.38 87 GLY A C 1
ATOM 729 O O . GLY A 1 87 ? -3.914 18.734 13.367 1 97.38 87 GLY A O 1
ATOM 730 N N . ASN A 1 88 ? -5.582 17.922 14.688 1 97.5 88 ASN A N 1
ATOM 731 C CA . ASN A 1 88 ? -5.09 18.578 15.891 1 97.5 88 ASN A CA 1
ATOM 732 C C . ASN A 1 88 ? -4.051 17.719 16.609 1 97.5 88 ASN A C 1
ATOM 734 O O . ASN A 1 88 ? -3.715 17.984 17.766 1 97.5 88 ASN A O 1
ATOM 738 N N . GLU A 1 89 ? -3.609 16.688 16.016 1 97.88 89 GLU A N 1
ATOM 739 C CA . GLU A 1 89 ? -2.705 15.758 16.688 1 97.88 89 GLU A CA 1
ATOM 740 C C . GLU A 1 89 ? -1.393 15.617 15.93 1 97.88 89 GLU A C 1
ATOM 742 O O . GLU A 1 89 ? -1.375 15.672 14.695 1 97.88 89 GLU A O 1
ATOM 747 N N . LEU A 1 90 ? -0.328 15.477 16.672 1 98.44 90 LEU A N 1
ATOM 748 C CA . LEU A 1 90 ? 1.004 15.195 16.156 1 98.44 90 LEU A CA 1
ATOM 749 C C . LEU A 1 90 ? 1.454 13.789 16.547 1 98.44 90 LEU A C 1
ATOM 751 O O . LEU A 1 90 ? 1.443 13.445 17.734 1 98.44 90 LEU A O 1
ATOM 755 N N . TYR A 1 91 ? 1.854 12.969 15.602 1 98.62 91 TYR A N 1
ATOM 756 C CA . TYR A 1 91 ? 2.275 11.594 15.875 1 98.62 91 TYR A CA 1
ATOM 757 C C . TYR A 1 91 ? 3.713 11.367 15.43 1 98.62 91 TYR A C 1
ATOM 759 O O . TYR A 1 91 ? 4.125 11.844 14.367 1 98.62 91 TYR A O 1
ATOM 767 N N . GLU A 1 92 ? 4.453 10.672 16.234 1 98.69 92 GLU A N 1
ATOM 768 C CA . GLU A 1 92 ? 5.688 10.078 15.727 1 98.69 92 GLU A CA 1
ATOM 769 C C . GLU A 1 92 ? 5.398 8.836 14.883 1 98.69 92 GLU A C 1
ATOM 771 O O . GLU A 1 92 ? 4.531 8.039 15.227 1 98.69 92 GLU A O 1
ATOM 776 N N . ILE A 1 93 ? 6.102 8.742 13.812 1 98.75 93 ILE A N 1
ATOM 777 C CA . ILE A 1 93 ? 5.883 7.594 12.938 1 98.75 93 ILE A CA 1
ATOM 778 C C . ILE A 1 93 ? 7.219 6.934 12.609 1 98.75 93 ILE A C 1
ATOM 780 O O . ILE A 1 93 ? 8.25 7.605 12.547 1 98.75 93 ILE A O 1
ATOM 784 N N . SER A 1 94 ? 7.191 5.629 12.422 1 98.5 94 SER A N 1
ATOM 785 C CA . SER A 1 94 ? 8.391 4.836 12.164 1 98.5 94 SER A CA 1
ATOM 786 C C . SER A 1 94 ? 8.102 3.709 11.172 1 98.5 94 SER A C 1
ATOM 788 O O . SER A 1 94 ? 6.973 3.576 10.688 1 98.5 94 SER A O 1
ATOM 790 N N . LEU A 1 95 ? 9.148 2.963 10.922 1 98.38 95 LEU A N 1
ATOM 791 C CA . LEU A 1 95 ? 9.133 1.921 9.898 1 98.38 95 LEU A CA 1
ATOM 792 C C . LEU A 1 95 ? 7.914 1.016 10.07 1 98.38 95 LEU A C 1
ATOM 794 O O . LEU A 1 95 ? 7.645 0.533 11.172 1 98.38 95 LEU A O 1
ATOM 798 N N . HIS A 1 96 ? 7.113 0.819 9.055 1 98.69 96 HIS A N 1
ATOM 799 C CA . HIS A 1 96 ? 5.988 -0.09 8.859 1 98.69 96 HIS A CA 1
ATOM 800 C C . HIS A 1 96 ? 4.738 0.421 9.562 1 98.69 96 HIS A C 1
ATOM 802 O O . HIS A 1 96 ? 3.67 -0.185 9.461 1 98.69 96 HIS A O 1
ATOM 808 N N . ASP A 1 97 ? 4.816 1.571 10.336 1 98.81 97 ASP A N 1
ATOM 809 C CA . ASP A 1 97 ? 3.572 2.164 10.82 1 98.81 97 ASP A CA 1
ATOM 810 C C . ASP A 1 97 ? 2.584 2.387 9.68 1 98.81 97 ASP A C 1
ATOM 812 O O . ASP A 1 97 ? 2.988 2.666 8.547 1 98.81 97 ASP A O 1
ATOM 816 N N . VAL A 1 98 ? 1.333 2.23 9.953 1 98.75 98 VAL A N 1
ATOM 817 C CA . VAL A 1 98 ? 0.255 2.42 8.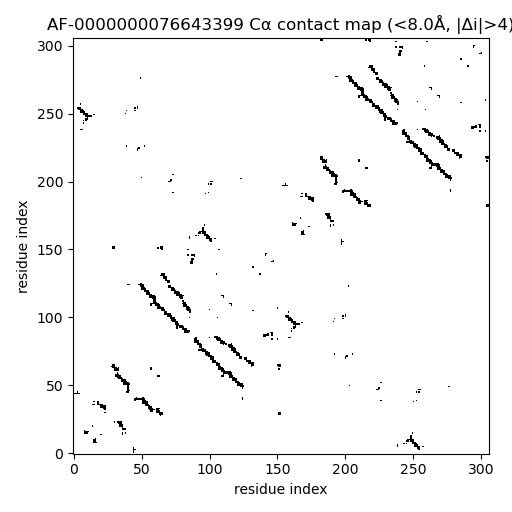992 1 98.75 98 VAL A CA 1
ATOM 818 C C . VAL A 1 98 ? -0.601 3.617 9.398 1 98.75 98 VAL A C 1
ATOM 820 O O . VAL A 1 98 ? -0.917 3.787 10.578 1 98.75 98 VAL A O 1
ATOM 823 N N . ILE A 1 99 ? -0.945 4.465 8.422 1 98.75 99 ILE A N 1
ATOM 824 C CA . ILE A 1 99 ? -1.677 5.695 8.703 1 98.75 99 ILE A CA 1
ATOM 825 C C . ILE A 1 99 ? -2.934 5.758 7.84 1 98.75 99 ILE A C 1
ATOM 827 O O . ILE A 1 99 ? -2.865 5.566 6.625 1 98.75 99 ILE A O 1
ATOM 831 N N . TYR A 1 100 ? -4.051 5.938 8.453 1 98.56 100 TYR A N 1
ATOM 832 C CA . TYR A 1 100 ? -5.297 6.281 7.777 1 98.56 100 TYR A CA 1
ATOM 833 C C . TYR A 1 100 ? -5.566 7.777 7.863 1 98.56 100 TYR A C 1
ATOM 835 O O . TYR A 1 100 ? -5.676 8.328 8.961 1 98.56 100 TYR A O 1
ATOM 843 N N . ILE A 1 101 ? -5.594 8.438 6.77 1 98.5 101 ILE A N 1
ATOM 844 C CA . ILE A 1 101 ? -5.988 9.844 6.73 1 98.5 101 ILE A CA 1
ATOM 845 C C . ILE A 1 101 ? -7.414 9.961 6.191 1 98.5 101 ILE A C 1
ATOM 847 O O . ILE A 1 101 ? -7.648 9.781 4.992 1 98.5 101 ILE A O 1
ATOM 851 N N . SER A 1 102 ? -8.336 10.297 7.02 1 97.75 102 SER A N 1
ATOM 852 C CA . SER A 1 102 ? -9.75 10.359 6.656 1 97.75 102 SER A CA 1
ATOM 853 C C . SER A 1 102 ? -10.055 11.609 5.836 1 97.75 102 SER A C 1
ATOM 855 O O . SER A 1 102 ? -9.297 12.57 5.855 1 97.75 102 SER A O 1
ATOM 857 N N . PRO A 1 103 ? -11.164 11.555 5.102 1 97.5 103 PRO A N 1
ATOM 858 C CA . PRO A 1 103 ? -11.523 12.703 4.27 1 97.5 103 PRO A CA 1
ATOM 859 C C . PRO A 1 103 ? -11.547 14.016 5.051 1 97.5 103 PRO A C 1
ATOM 861 O O . PRO A 1 103 ? -12.07 14.07 6.164 1 97.5 103 PRO A O 1
ATOM 864 N N . GLY A 1 104 ? -10.891 14.992 4.453 1 96.88 104 GLY A N 1
ATOM 865 C CA . GLY A 1 104 ? -10.969 16.344 4.992 1 96.88 104 GLY A CA 1
ATOM 866 C C . GLY A 1 104 ? -9.945 16.609 6.086 1 96.88 104 GLY A C 1
ATOM 867 O O . GLY A 1 104 ? -9.844 17.719 6.586 1 96.88 104 GLY A O 1
ATOM 868 N N . THR A 1 105 ? -9.164 15.656 6.449 1 97.81 105 THR A N 1
ATOM 869 C CA . THR A 1 105 ? -8.195 15.82 7.531 1 97.81 105 THR A CA 1
ATOM 870 C C . THR A 1 105 ? -7.027 16.688 7.086 1 97.81 105 THR A C 1
ATOM 872 O O . THR A 1 105 ? -6.375 16.391 6.086 1 97.81 105 THR A O 1
ATOM 875 N N . LEU A 1 106 ? -6.812 17.766 7.809 1 98.12 106 LEU A N 1
ATOM 876 C CA . LEU A 1 106 ? -5.559 18.484 7.625 1 98.12 106 LEU A CA 1
ATOM 877 C C . LEU A 1 106 ? -4.367 17.594 7.965 1 98.12 106 LEU A C 1
ATOM 879 O O . LEU A 1 106 ? -4.344 16.953 9.023 1 98.12 106 LEU A O 1
ATOM 883 N N . HIS A 1 107 ? -3.33 17.484 7.043 1 98.56 107 HIS A N 1
ATOM 884 C CA . HIS A 1 107 ? -2.223 16.578 7.32 1 98.56 107 HIS A CA 1
ATOM 885 C C . HIS A 1 107 ? -0.924 17.078 6.703 1 98.56 107 HIS A C 1
ATOM 887 O O . HIS A 1 107 ? -0.95 17.828 5.719 1 98.56 107 HIS A O 1
ATOM 893 N N . GLN A 1 108 ? 0.183 16.75 7.277 1 98.62 108 GLN A N 1
ATOM 894 C CA . GLN A 1 108 ? 1.531 17.094 6.84 1 98.62 108 GLN A CA 1
ATOM 895 C C . GLN A 1 108 ? 2.561 16.109 7.398 1 98.62 108 GLN A C 1
ATOM 897 O O . GLN A 1 108 ? 2.553 15.82 8.594 1 98.62 108 GLN A O 1
ATOM 902 N N . PHE A 1 109 ? 3.414 15.602 6.543 1 98.69 109 PHE A N 1
ATOM 903 C CA . PHE A 1 109 ? 4.496 14.719 6.957 1 98.69 109 PHE A CA 1
ATOM 904 C C . PHE A 1 109 ? 5.793 15.492 7.137 1 98.69 109 PHE A C 1
ATOM 906 O O . PHE A 1 109 ? 6.109 16.375 6.34 1 98.69 109 PHE A O 1
ATOM 913 N N . HIS A 1 110 ? 6.57 15.18 8.141 1 98.75 110 HIS A N 1
ATOM 914 C CA . HIS A 1 110 ? 7.84 15.828 8.445 1 98.75 110 HIS A CA 1
ATOM 915 C C . HIS A 1 110 ? 8.961 14.805 8.609 1 98.75 110 HIS A C 1
ATOM 917 O O . HIS A 1 110 ? 8.852 13.898 9.438 1 98.75 110 HIS A O 1
ATOM 923 N N . ALA A 1 111 ? 10.047 14.953 7.867 1 98.5 111 ALA A N 1
ATOM 924 C CA . ALA A 1 111 ? 11.281 14.211 8.109 1 98.5 111 ALA A CA 1
ATOM 925 C C . ALA A 1 111 ? 12.18 14.945 9.102 1 98.5 111 ALA A C 1
ATOM 927 O O . ALA A 1 111 ? 13.273 15.391 8.742 1 98.5 111 ALA A O 1
ATOM 928 N N . ASP A 1 112 ? 11.805 14.875 10.336 1 98.38 112 ASP A N 1
ATOM 929 C CA . ASP A 1 112 ? 12.406 15.7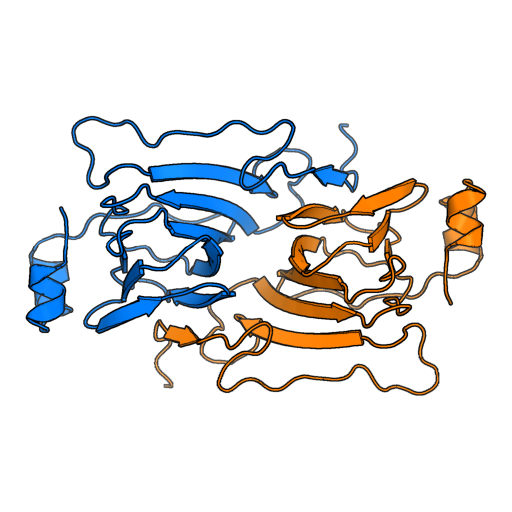73 11.312 1 98.38 112 ASP A CA 1
ATOM 930 C C . ASP A 1 112 ? 13.281 15.008 12.297 1 98.38 112 ASP A C 1
ATOM 932 O O . ASP A 1 112 ? 13.461 15.43 13.438 1 98.38 112 ASP A O 1
ATOM 936 N N . LYS A 1 113 ? 13.75 13.852 11.891 1 97.94 113 LYS A N 1
ATOM 937 C CA . LYS A 1 113 ? 14.57 13.039 12.789 1 97.94 113 LYS A CA 1
ATOM 938 C C . LYS A 1 113 ? 15.969 12.844 12.219 1 97.94 113 LYS A C 1
ATOM 940 O O . LYS A 1 113 ? 16.656 11.891 12.586 1 97.94 113 LYS A O 1
ATOM 945 N N . GLY A 1 114 ? 16.359 13.648 11.25 1 97.69 114 GLY A N 1
ATOM 946 C CA . GLY A 1 114 ? 17.719 13.656 10.742 1 97.69 114 GLY A CA 1
ATOM 947 C C . GLY A 1 114 ? 17.953 12.633 9.648 1 97.69 114 GLY A C 1
ATOM 948 O O . GLY A 1 114 ? 19.109 12.344 9.297 1 97.69 114 GLY A O 1
ATOM 949 N N . GLU A 1 115 ? 16.969 11.984 9.133 1 98.25 115 GLU A N 1
ATOM 950 C CA . GLU A 1 115 ? 17.047 11.008 8.055 1 98.25 115 GLU A CA 1
ATOM 951 C C . GLU A 1 115 ? 15.859 11.148 7.102 1 98.25 115 GLU A C 1
ATOM 953 O O . GLU A 1 115 ? 14.852 11.766 7.449 1 98.25 115 GLU A O 1
ATOM 958 N N . PRO A 1 116 ? 15.961 10.617 5.918 1 98.44 116 PRO A N 1
ATOM 959 C CA . PRO A 1 116 ? 14.82 10.664 5 1 98.44 116 PRO A CA 1
ATOM 960 C C . PRO A 1 116 ? 13.617 9.875 5.512 1 98.44 116 PRO A C 1
ATOM 962 O O . PRO A 1 116 ? 13.781 8.883 6.227 1 98.44 116 PRO A O 1
ATOM 965 N N . LEU A 1 117 ? 12.508 10.383 5.227 1 98.69 117 LEU A N 1
ATOM 966 C CA . LEU A 1 117 ? 11.242 9.703 5.477 1 98.69 117 LEU A CA 1
ATOM 967 C C . LEU A 1 117 ? 10.594 9.266 4.168 1 98.69 117 LEU A C 1
ATOM 969 O O . LEU A 1 117 ? 10.312 10.102 3.301 1 98.69 117 LEU A O 1
ATOM 973 N N . GLY A 1 118 ? 10.422 7.961 3.969 1 98.75 118 GLY A N 1
ATOM 974 C CA . GLY A 1 118 ? 9.773 7.418 2.785 1 98.75 118 GLY A CA 1
ATOM 975 C C . GLY A 1 118 ? 8.523 6.617 3.104 1 98.75 118 GLY A C 1
ATOM 976 O O . GLY A 1 118 ? 8.484 5.879 4.09 1 98.75 118 GLY A O 1
ATOM 977 N N . PHE A 1 119 ? 7.516 6.781 2.281 1 98.81 119 PHE A N 1
ATOM 978 C CA . PHE A 1 119 ? 6.289 6.059 2.588 1 98.81 119 PHE A CA 1
ATOM 979 C C . PHE A 1 119 ? 5.508 5.75 1.315 1 98.81 119 PHE A C 1
ATOM 981 O O . PHE A 1 119 ? 5.586 6.496 0.338 1 98.81 119 PHE A O 1
ATOM 988 N N . ILE A 1 120 ? 4.812 4.605 1.316 1 98.88 120 ILE A N 1
ATOM 989 C CA . ILE A 1 120 ? 3.83 4.254 0.296 1 98.88 120 ILE A CA 1
ATOM 990 C C . ILE A 1 120 ? 2.516 4.977 0.575 1 98.88 120 ILE A C 1
ATOM 992 O O . ILE A 1 120 ? 2.035 4.992 1.711 1 98.88 120 ILE A O 1
ATOM 996 N N . CYS A 1 121 ? 1.991 5.609 -0.339 1 98.75 121 CYS A N 1
ATOM 997 C CA . CYS A 1 121 ? 0.71 6.301 -0.244 1 98.75 121 CYS A CA 1
ATOM 998 C C . CYS A 1 121 ? -0.265 5.789 -1.298 1 98.75 121 CYS A C 1
ATOM 1000 O O . CYS A 1 121 ? 0.01 5.875 -2.496 1 98.75 121 CYS A O 1
ATOM 1002 N N . ILE A 1 122 ? -1.38 5.25 -0.904 1 98.69 122 ILE A N 1
ATOM 1003 C CA . ILE A 1 122 ? -2.41 4.707 -1.782 1 98.69 122 ILE A CA 1
ATOM 1004 C C . ILE A 1 122 ? -3.641 5.609 -1.752 1 98.69 122 ILE A C 1
ATOM 1006 O O . ILE A 1 122 ? -4.141 5.953 -0.678 1 98.69 122 ILE A O 1
ATOM 1010 N N . VAL A 1 123 ? -4.121 5.988 -2.904 1 98.31 123 VAL A N 1
ATOM 1011 C CA . VAL A 1 123 ? -5.293 6.848 -3.047 1 98.31 123 VAL A CA 1
ATOM 1012 C C . VAL A 1 123 ? -6.164 6.344 -4.195 1 98.31 123 VAL A C 1
ATOM 1014 O O . VAL A 1 123 ? -5.691 5.609 -5.066 1 98.31 123 VAL A O 1
ATOM 1017 N N . ASP A 1 124 ? -7.371 6.781 -4.191 1 97.44 124 ASP A N 1
ATOM 1018 C CA . ASP A 1 124 ? -8.234 6.469 -5.324 1 97.44 124 ASP A CA 1
ATOM 1019 C C . ASP A 1 124 ? -7.66 7.035 -6.621 1 97.44 124 ASP A C 1
ATOM 1021 O O . ASP A 1 124 ? -7.086 8.125 -6.629 1 97.44 124 ASP A O 1
ATOM 1025 N N . ARG A 1 125 ? -7.832 6.285 -7.688 1 95.81 125 ARG A N 1
ATOM 1026 C CA . ARG A 1 125 ? -7.383 6.742 -9 1 95.81 125 ARG A CA 1
ATOM 1027 C C . ARG A 1 125 ? -8.055 8.055 -9.383 1 95.81 125 ARG A C 1
ATOM 1029 O O . ARG A 1 125 ? -7.398 8.984 -9.852 1 95.81 125 ARG A O 1
ATOM 1036 N N . TYR A 1 126 ? -9.375 8.07 -9.305 1 94.31 126 TYR A N 1
ATOM 1037 C CA . TYR A 1 126 ? -10.141 9.297 -9.531 1 94.31 126 TYR A CA 1
ATOM 1038 C C . TYR A 1 126 ? -10.43 10 -8.211 1 94.31 126 TYR A C 1
ATOM 1040 O O . TYR A 1 126 ? -11.141 9.469 -7.355 1 94.31 126 TYR A O 1
ATOM 1048 N N . ARG A 1 127 ? -9.859 11.133 -8.055 1 95.88 127 ARG A N 1
ATOM 1049 C CA . ARG A 1 127 ? -9.945 11.828 -6.777 1 95.88 127 ARG A CA 1
ATOM 1050 C C . ARG A 1 127 ? -9.82 13.336 -6.973 1 95.88 127 ARG A C 1
ATOM 1052 O O . ARG A 1 127 ? -9.445 13.805 -8.047 1 95.88 127 ARG A O 1
ATOM 1059 N N . ASP A 1 128 ? -10.203 14.102 -5.93 1 97.19 128 ASP A N 1
ATOM 1060 C CA . ASP A 1 128 ? -10.07 15.555 -5.98 1 97.19 128 ASP A CA 1
ATOM 1061 C C . ASP A 1 128 ? -8.609 15.977 -5.797 1 97.19 128 ASP A C 1
ATOM 1063 O O . ASP A 1 128 ? -7.727 15.133 -5.641 1 97.19 128 ASP A O 1
ATOM 1067 N N . ARG A 1 129 ? -8.359 17.188 -5.855 1 95.12 129 ARG A N 1
ATOM 1068 C CA . ARG A 1 129 ? -7.02 17.766 -5.703 1 95.12 129 ARG A CA 1
ATOM 1069 C C . ARG A 1 129 ? -6.805 18.281 -4.289 1 95.12 129 ARG A C 1
ATOM 1071 O O . ARG A 1 129 ? -7.75 18.719 -3.627 1 95.12 129 ARG A O 1
ATOM 1078 N N . PRO A 1 130 ? -5.543 18.25 -3.867 1 95.19 130 PRO A N 1
ATOM 1079 C CA . PRO A 1 130 ? -5.238 18.828 -2.553 1 95.19 130 PRO A CA 1
ATOM 1080 C C . PRO A 1 130 ? -5.562 20.312 -2.467 1 95.19 130 PRO A C 1
ATOM 1082 O O . PRO A 1 130 ? -5.418 21.047 -3.453 1 95.19 130 PRO A O 1
ATOM 1085 N N . THR A 1 131 ? -5.973 20.734 -1.338 1 95.88 131 THR A N 1
ATOM 1086 C CA . THR A 1 131 ? -6.262 22.141 -1.05 1 95.88 131 THR A CA 1
ATOM 1087 C C . THR A 1 131 ? -5.395 22.641 0.1 1 95.88 131 THR A C 1
ATOM 1089 O O . THR A 1 131 ? -5.215 21.938 1.101 1 95.88 131 THR A O 1
ATOM 1092 N N . LEU A 1 132 ? -4.828 23.781 -0.033 1 95.88 132 LEU A N 1
ATOM 1093 C CA . LEU A 1 132 ? -4.137 24.422 1.074 1 95.88 132 LEU A CA 1
ATOM 1094 C C . LEU A 1 132 ? -5.125 25.141 1.99 1 95.88 132 LEU A C 1
ATOM 1096 O O . LEU A 1 132 ? -6.012 25.859 1.517 1 95.88 132 LEU A O 1
ATOM 1100 N N . PRO A 1 133 ? -4.98 24.953 3.223 1 96.44 133 PRO A N 1
ATOM 1101 C CA . PRO A 1 133 ? -5.957 25.547 4.137 1 96.44 133 PRO A CA 1
ATOM 1102 C C . PRO A 1 133 ? -5.766 27.062 4.305 1 96.44 133 PRO A C 1
ATOM 1104 O O . PRO A 1 133 ? -4.637 27.547 4.234 1 96.44 133 PRO A O 1
ATOM 1107 N N . GLU A 1 134 ? -6.867 27.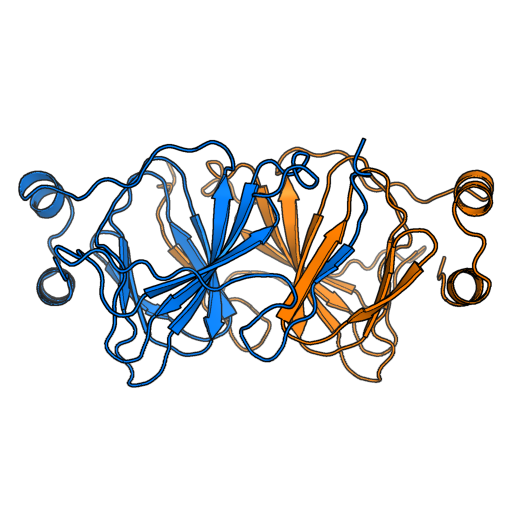734 4.566 1 96.12 134 GLU A N 1
ATOM 1108 C CA . GLU A 1 134 ? -6.836 29.125 5.008 1 96.12 134 GLU A CA 1
ATOM 1109 C C . GLU A 1 134 ? -6.789 29.219 6.531 1 96.12 134 GLU A C 1
ATOM 1111 O O . GLU A 1 134 ? -6.961 28.219 7.227 1 96.12 134 GLU A O 1
ATOM 1116 N N . GLN A 1 135 ? -6.551 30.406 6.961 1 95.31 135 GLN A N 1
ATOM 1117 C CA . GLN A 1 135 ? -6.41 30.609 8.398 1 95.31 135 GLN A CA 1
ATOM 1118 C C . GLN A 1 135 ? -7.652 30.125 9.141 1 95.31 135 GLN A C 1
ATOM 1120 O O . GLN A 1 135 ? -7.547 29.547 10.227 1 95.31 135 GLN A O 1
ATOM 1125 N N . GLU A 1 136 ? -8.828 30.312 8.586 1 96.44 136 GLU A N 1
ATOM 1126 C CA . GLU A 1 136 ? -10.078 29.891 9.219 1 96.44 136 GLU A CA 1
ATOM 1127 C C . GLU A 1 136 ? -10.156 28.375 9.328 1 96.44 136 GLU A C 1
ATOM 1129 O O . GLU A 1 136 ? -10.641 27.844 10.328 1 96.44 136 GLU A O 1
ATOM 1134 N N . ASP A 1 137 ? -9.703 27.656 8.266 1 95.94 137 ASP A N 1
ATOM 1135 C CA . ASP A 1 137 ? -9.656 26.203 8.289 1 95.94 137 ASP A CA 1
ATOM 1136 C C . ASP A 1 137 ? -8.805 25.688 9.445 1 95.94 137 ASP A C 1
ATOM 1138 O O . ASP A 1 137 ? -9.164 24.719 10.109 1 95.94 137 ASP A O 1
ATOM 1142 N N . ILE A 1 138 ? -7.699 26.391 9.688 1 96.88 138 ILE A N 1
ATOM 1143 C CA . ILE A 1 138 ? -6.738 25.984 10.711 1 96.88 138 ILE A CA 1
ATOM 1144 C C . ILE A 1 138 ? -7.316 26.266 12.094 1 96.88 138 ILE A C 1
ATOM 1146 O O . ILE A 1 138 ? -7.324 25.391 12.961 1 96.88 138 ILE A O 1
ATOM 1150 N N . SER A 1 139 ? -7.852 27.438 12.328 1 96.69 139 SER A N 1
ATOM 1151 C CA . SER A 1 139 ? -8.359 27.844 13.633 1 96.69 139 SER A CA 1
ATOM 1152 C C . SER A 1 139 ? -9.523 26.969 14.07 1 96.69 139 SER A C 1
ATOM 1154 O O . SER A 1 139 ? -9.711 26.734 15.266 1 96.69 139 SER A O 1
ATOM 1156 N N . ASP A 1 140 ? -10.227 26.453 13.109 1 96.75 140 ASP A N 1
ATOM 1157 C CA . ASP A 1 140 ? -11.406 25.656 13.406 1 96.75 140 ASP A CA 1
ATOM 1158 C C . ASP A 1 140 ? -11.016 24.266 13.906 1 96.75 140 ASP A C 1
ATOM 1160 O O . ASP A 1 140 ? -11.75 23.641 14.664 1 96.75 140 ASP A O 1
ATOM 1164 N N . VAL A 1 141 ? -9.844 23.844 13.508 1 96.19 141 VAL A N 1
ATOM 1165 C CA . VAL A 1 141 ? -9.523 22.422 13.711 1 96.19 141 VAL A CA 1
ATOM 1166 C C . VAL A 1 141 ? -8.359 22.297 14.68 1 96.19 141 VAL A C 1
ATOM 1168 O O . VAL A 1 141 ? -8.32 21.375 15.508 1 96.19 141 VAL A O 1
ATOM 1171 N N . ILE A 1 142 ? -7.387 23.203 14.594 1 97.12 142 ILE A N 1
ATOM 1172 C CA . ILE A 1 142 ? -6.125 23.047 15.312 1 97.12 142 ILE A CA 1
ATOM 1173 C C . ILE A 1 142 ? -6.113 23.938 16.547 1 97.12 142 ILE A C 1
ATOM 1175 O O . ILE A 1 142 ? -6.098 25.172 16.422 1 97.12 142 ILE A O 1
ATOM 1179 N N . HIS A 1 143 ? -5.973 23.328 17.641 1 97.44 143 HIS A N 1
ATOM 1180 C CA . HIS A 1 143 ? -5.93 24.031 18.922 1 97.44 143 HIS A CA 1
ATOM 1181 C C . HIS A 1 143 ? -4.672 23.672 19.703 1 97.44 143 HIS A C 1
ATOM 1183 O O . HIS A 1 143 ? -4.309 24.359 20.656 1 97.44 143 HIS A O 1
ATOM 1189 N N . SER A 1 144 ? -4.051 22.656 19.25 1 96.88 144 SER A N 1
ATOM 1190 C CA . SER A 1 144 ? -2.824 22.203 19.891 1 96.88 144 SER A CA 1
ATOM 1191 C C . SER A 1 144 ? -1.662 23.141 19.594 1 96.88 144 SER A C 1
ATOM 1193 O O . SER A 1 144 ? -1.315 23.375 18.438 1 96.88 144 SER A O 1
ATOM 1195 N N . GLY A 1 145 ? -1.044 23.625 20.641 1 97.31 145 GLY A N 1
ATOM 1196 C CA . GLY A 1 145 ? 0.124 24.484 20.453 1 97.31 145 GLY A CA 1
ATOM 1197 C C . GLY A 1 145 ? 1.271 23.766 19.75 1 97.31 145 GLY A C 1
ATOM 1198 O O . GLY A 1 145 ? 1.986 24.375 18.953 1 97.31 145 GLY A O 1
ATOM 1199 N N . GLU A 1 146 ? 1.443 22.547 20.125 1 97.69 146 GLU A N 1
ATOM 1200 C CA . GLU A 1 146 ? 2.502 21.734 19.516 1 97.69 146 GLU A CA 1
ATOM 1201 C C . GLU A 1 146 ? 2.311 21.625 18 1 97.69 146 GLU A C 1
ATOM 1203 O O . GLU A 1 146 ? 3.268 21.766 17.234 1 97.69 146 GLU A O 1
ATOM 1208 N N . VAL A 1 147 ? 1.083 21.391 17.594 1 98.25 147 VAL A N 1
ATOM 1209 C CA . VAL A 1 147 ? 0.79 21.25 16.172 1 98.25 147 VAL A CA 1
ATOM 1210 C C . VAL A 1 147 ? 0.984 22.594 15.461 1 98.25 147 VAL A C 1
ATOM 1212 O O . VAL A 1 147 ? 1.597 22.656 14.391 1 98.25 147 VAL A O 1
ATOM 1215 N N . LEU A 1 148 ? 0.525 23.672 16.062 1 97.62 148 LEU A N 1
ATOM 1216 C CA . LEU A 1 148 ? 0.637 24.984 15.469 1 97.62 148 LEU A CA 1
ATOM 1217 C C . LEU A 1 148 ? 2.098 25.344 15.211 1 97.62 148 LEU A C 1
ATOM 1219 O O . LEU A 1 148 ? 2.42 25.953 14.188 1 97.62 148 LEU A O 1
ATOM 1223 N N . ARG A 1 149 ? 2.932 24.938 16.094 1 97.12 149 ARG A N 1
ATOM 1224 C CA . ARG A 1 149 ? 4.348 25.266 15.969 1 97.12 149 ARG A CA 1
ATOM 1225 C C . ARG A 1 149 ? 5.016 24.391 14.906 1 97.12 149 ARG A C 1
ATOM 1227 O O . ARG A 1 149 ? 6.047 24.781 14.344 1 97.12 149 ARG A O 1
ATOM 1234 N N . LYS A 1 150 ? 4.453 23.234 14.648 1 97.5 150 LYS A N 1
ATOM 1235 C CA . LYS A 1 150 ? 5.059 22.25 13.75 1 97.5 150 LYS A CA 1
ATOM 1236 C C . LYS A 1 150 ? 4.691 22.531 12.297 1 97.5 150 LYS A C 1
ATOM 1238 O O . LYS A 1 150 ? 5.449 22.203 11.383 1 97.5 150 LYS A O 1
ATOM 1243 N N . ILE A 1 151 ? 3.539 23.172 12.039 1 97.19 151 ILE A N 1
ATOM 1244 C CA . ILE A 1 151 ? 3.002 23.391 10.703 1 97.19 151 ILE A CA 1
ATOM 1245 C C . ILE A 1 151 ? 4 24.188 9.867 1 97.19 151 ILE A C 1
ATOM 1247 O O . ILE A 1 151 ? 4.598 25.141 10.352 1 97.19 151 ILE A O 1
ATOM 1251 N N . LYS A 1 152 ? 4.219 23.766 8.664 1 94.69 152 LYS A N 1
ATOM 1252 C CA . LYS A 1 152 ? 4.996 24.5 7.672 1 94.69 152 LYS A CA 1
ATOM 1253 C C . LYS A 1 152 ? 4.121 24.938 6.5 1 94.69 152 LYS A C 1
ATOM 1255 O O . LYS A 1 152 ? 3.369 24.141 5.945 1 94.69 152 LYS A O 1
ATOM 1260 N N . ARG A 1 153 ? 4.219 26.234 6.16 1 89.12 153 ARG A N 1
ATOM 1261 C CA . ARG A 1 153 ? 3.406 26.766 5.074 1 89.12 153 ARG A CA 1
ATOM 1262 C C . ARG A 1 153 ? 4.238 27.641 4.145 1 89.12 153 ARG A C 1
ATOM 1264 O O . ARG A 1 153 ? 5.223 28.25 4.57 1 89.12 153 ARG A O 1
ATOM 1271 N N . MET B 1 1 ? -21.656 7.664 16.219 1 31.5 1 MET B N 1
ATOM 1272 C CA . MET B 1 1 ? -21.141 7.664 14.852 1 31.5 1 MET B CA 1
ATOM 1273 C C . MET B 1 1 ? -19.625 7.547 14.844 1 31.5 1 MET B C 1
ATOM 1275 O O . MET B 1 1 ? -18.922 8.43 15.344 1 31.5 1 MET B O 1
ATOM 1279 N N . GLU B 1 2 ? -19.078 6.492 15.008 1 40.31 2 GLU B N 1
ATOM 1280 C CA . GLU B 1 2 ? -17.656 6.328 15.281 1 40.31 2 GLU B CA 1
ATOM 1281 C C . GLU B 1 2 ? -16.812 7.137 14.305 1 40.31 2 GLU B C 1
ATOM 1283 O O . GLU B 1 2 ? -17.047 7.109 13.094 1 40.31 2 GLU B O 1
ATOM 1288 N N . LYS B 1 3 ? -16.375 8.125 14.648 1 50.28 3 LYS B N 1
ATOM 1289 C CA . LYS B 1 3 ? -15.734 9.258 13.992 1 50.28 3 LYS B CA 1
ATOM 1290 C C . LYS B 1 3 ? -14.641 8.797 13.039 1 50.28 3 LYS B C 1
ATOM 1292 O O . LYS B 1 3 ? -13.859 7.898 13.367 1 50.28 3 LYS B O 1
ATOM 1297 N N . ASN B 1 4 ? -14.984 8.539 11.75 1 59.69 4 ASN B N 1
ATOM 1298 C CA . ASN B 1 4 ? -14.07 8.422 10.617 1 59.69 4 ASN B CA 1
ATOM 1299 C C . ASN B 1 4 ? -12.82 9.273 10.82 1 59.69 4 ASN B C 1
ATOM 1301 O O . ASN B 1 4 ? -12.625 10.273 10.133 1 59.69 4 ASN B O 1
ATOM 1305 N N . ASN B 1 5 ? -12.07 8.844 11.922 1 86.44 5 ASN B N 1
ATOM 1306 C CA . ASN B 1 5 ? -10.953 9.711 12.281 1 86.44 5 ASN B CA 1
ATOM 1307 C C . ASN B 1 5 ? -9.625 9.172 11.734 1 86.44 5 ASN B C 1
ATOM 1309 O O . ASN B 1 5 ? -9.422 7.961 11.688 1 86.44 5 ASN B O 1
ATOM 1313 N N . SER B 1 6 ? -8.922 9.977 11.227 1 96.81 6 SER B N 1
ATOM 1314 C CA . SER B 1 6 ? -7.535 9.68 10.898 1 96.81 6 SER B CA 1
ATOM 1315 C C . SER B 1 6 ? -6.816 9.016 12.062 1 96.81 6 SER B C 1
ATOM 1317 O O . SER B 1 6 ? -7.141 9.266 13.227 1 96.81 6 SER B O 1
ATOM 1319 N N . LYS B 1 7 ? -5.93 8.078 11.781 1 97.06 7 LYS B N 1
ATOM 1320 C CA . LYS B 1 7 ? -5.25 7.367 12.859 1 97.06 7 LYS B CA 1
ATOM 1321 C C . LYS B 1 7 ? -3.908 6.812 12.391 1 97.06 7 LYS B C 1
ATOM 1323 O O . LYS B 1 7 ? -3.674 6.676 11.188 1 97.06 7 LYS B O 1
ATOM 1328 N N . VAL B 1 8 ? -3.062 6.551 13.352 1 98.12 8 VAL B N 1
ATOM 1329 C CA . VAL B 1 8 ? -1.798 5.852 13.141 1 98.12 8 VAL B CA 1
ATOM 1330 C C . VAL B 1 8 ? -1.837 4.492 13.836 1 98.12 8 VAL B C 1
ATOM 1332 O O . VAL B 1 8 ? -2.156 4.402 15.023 1 98.12 8 VAL B O 1
ATOM 1335 N N . ILE B 1 9 ? -1.593 3.469 13.117 1 97.75 9 ILE B N 1
ATOM 1336 C CA . ILE B 1 9 ? -1.432 2.125 13.672 1 97.75 9 ILE B CA 1
ATOM 1337 C C . ILE B 1 9 ? 0.053 1.787 13.773 1 97.75 9 ILE B C 1
ATOM 1339 O O . ILE B 1 9 ? 0.74 1.645 12.766 1 97.75 9 ILE B O 1
ATOM 1343 N N . LYS B 1 10 ? 0.514 1.6 14.961 1 98.38 10 LYS B N 1
ATOM 1344 C CA . LYS B 1 10 ? 1.94 1.419 15.219 1 98.38 10 LYS B CA 1
ATOM 1345 C C . LYS B 1 10 ? 2.381 -0.004 14.883 1 98.38 10 LYS B C 1
ATOM 1347 O O . LYS B 1 10 ? 1.689 -0.968 15.219 1 98.38 10 LYS B O 1
ATOM 1352 N N . ALA B 1 11 ? 3.533 -0.074 14.312 1 98.06 11 ALA B N 1
ATOM 1353 C CA . ALA B 1 11 ? 4.094 -1.38 13.977 1 98.06 11 ALA B CA 1
ATOM 1354 C C . ALA B 1 11 ? 5.133 -1.809 15.008 1 98.06 11 ALA B C 1
ATOM 1356 O O . ALA B 1 11 ? 5.832 -0.969 15.578 1 98.06 11 ALA B O 1
ATOM 1357 N N . ASP B 1 12 ? 5.285 -3.055 15.25 1 95.94 12 ASP B N 1
ATOM 1358 C CA . ASP B 1 12 ? 6.391 -3.736 15.914 1 95.94 12 ASP B CA 1
ATOM 1359 C C . ASP B 1 12 ? 6.957 -4.852 15.039 1 95.94 12 ASP B C 1
ATOM 1361 O O . ASP B 1 12 ? 6.512 -5.996 15.117 1 95.94 12 ASP B O 1
ATOM 1365 N N . GLY B 1 13 ? 8 -4.473 14.25 1 95.75 13 GLY B N 1
ATOM 1366 C CA . GLY B 1 13 ? 8.445 -5.371 13.195 1 95.75 13 GLY B CA 1
ATOM 1367 C C . GLY B 1 13 ? 7.422 -5.551 12.094 1 95.75 13 GLY B C 1
ATOM 1368 O O . GLY B 1 13 ? 7.168 -4.629 11.312 1 95.75 13 GLY B O 1
ATOM 1369 N N . TYR B 1 14 ? 6.867 -6.758 12.07 1 96.75 14 TYR B N 1
ATOM 1370 C CA . TYR B 1 14 ? 5.859 -7.055 11.062 1 96.75 14 TYR B CA 1
ATOM 1371 C C . TYR B 1 14 ? 4.531 -7.426 11.703 1 96.75 14 TYR B C 1
ATOM 1373 O O . TYR B 1 14 ? 3.805 -8.281 11.195 1 96.75 14 TYR B O 1
ATOM 1381 N N . ALA B 1 15 ? 4.281 -6.816 12.844 1 94.81 15 ALA B N 1
ATOM 1382 C CA . ALA B 1 15 ? 3.004 -6.875 13.555 1 94.81 15 ALA B CA 1
ATOM 1383 C C . ALA B 1 15 ? 2.494 -5.473 13.875 1 94.81 15 ALA B C 1
ATOM 1385 O O . ALA B 1 15 ? 3.273 -4.52 13.938 1 94.81 15 ALA B O 1
ATOM 1386 N N . TRP B 1 16 ? 1.176 -5.355 14.023 1 97.5 16 TRP B N 1
ATOM 1387 C CA . TRP B 1 16 ? 0.588 -4.027 14.18 1 97.5 16 TRP B CA 1
ATOM 1388 C C . TRP B 1 16 ? -0.329 -3.984 15.398 1 97.5 16 TRP B C 1
ATOM 1390 O O . TRP B 1 16 ? -1.143 -4.887 15.602 1 97.5 16 TRP B O 1
ATOM 1400 N N . GLU B 1 17 ? -0.193 -2.865 16.094 1 94.31 17 GLU B N 1
ATOM 1401 C CA . GLU B 1 17 ? -0.939 -2.689 17.344 1 94.31 17 GLU B CA 1
ATOM 1402 C C . GLU B 1 17 ? -2.443 -2.701 17.094 1 94.31 17 GLU B C 1
ATOM 1404 O O . GLU B 1 17 ? -2.934 -2.006 16.188 1 94.31 17 GLU B O 1
ATOM 1409 N N . GLY B 1 18 ? -3.146 -3.547 17.891 1 92.38 18 GLY B N 1
ATOM 1410 C CA . GLY B 1 18 ? -4.598 -3.566 17.812 1 92.38 18 GLY B CA 1
ATOM 1411 C C . GLY B 1 18 ? -5.125 -4.492 16.734 1 92.38 18 GLY B C 1
ATOM 1412 O O . GLY B 1 18 ? -6.34 -4.652 16.594 1 92.38 18 GLY B O 1
ATOM 1413 N N . LEU B 1 19 ? -4.242 -5 15.961 1 91.81 19 LEU B N 1
ATOM 1414 C CA . LEU B 1 19 ? -4.652 -5.914 14.906 1 91.81 19 LEU B CA 1
ATOM 1415 C C . LEU B 1 19 ? -4.242 -7.344 15.227 1 91.81 19 LEU B C 1
ATOM 1417 O O . LEU B 1 19 ? -3.248 -7.566 15.922 1 91.81 19 LEU B O 1
ATOM 1421 N N . GLN B 1 20 ? -5.016 -8.258 14.711 1 87.12 20 GLN B N 1
ATOM 1422 C CA . GLN B 1 20 ? -4.746 -9.672 14.953 1 87.12 20 GLN B CA 1
ATOM 1423 C C . GLN B 1 20 ? -4.316 -10.375 13.672 1 87.12 20 GLN B C 1
ATOM 1425 O O . GLN B 1 20 ? -4.887 -10.133 12.602 1 87.12 20 GLN B O 1
ATOM 1430 N N . ARG B 1 21 ? -3.338 -11.18 13.906 1 87.06 21 ARG B N 1
ATOM 1431 C CA . ARG B 1 21 ? -2.877 -12.047 12.828 1 87.06 21 ARG B CA 1
ATOM 1432 C C . ARG B 1 21 ? -3.906 -13.133 12.516 1 87.06 21 ARG B C 1
ATOM 1434 O O . ARG B 1 21 ? -4.383 -13.82 13.422 1 87.06 21 ARG B O 1
ATOM 1441 N N . ARG B 1 22 ? -4.309 -13.188 11.297 1 83.69 22 ARG B N 1
ATOM 1442 C CA . ARG B 1 22 ? -5.223 -14.25 10.891 1 83.69 22 ARG B CA 1
ATOM 1443 C C . ARG B 1 22 ? -4.488 -15.336 10.117 1 83.69 22 ARG B C 1
ATOM 1445 O O . ARG B 1 22 ? -3.67 -15.047 9.242 1 83.69 22 ARG B O 1
ATOM 1452 N N . GLU B 1 23 ? -4.66 -16.5 10.656 1 75 23 GLU B N 1
ATOM 1453 C CA . GLU B 1 23 ? -4.02 -17.625 9.977 1 75 23 GLU B CA 1
ATOM 1454 C C . GLU B 1 23 ? -4.961 -18.266 8.969 1 75 23 GLU B C 1
ATOM 1456 O O . GLU B 1 23 ? -6.148 -18.453 9.25 1 75 23 GLU B O 1
ATOM 1461 N N . TYR B 1 24 ? -4.559 -18.312 7.797 1 62.94 24 TYR B N 1
ATOM 1462 C CA . TYR B 1 24 ? -5.312 -19.094 6.816 1 62.94 24 TYR B CA 1
ATOM 1463 C C . TYR B 1 24 ? -5.176 -20.578 7.086 1 62.94 24 TYR B C 1
ATOM 1465 O O . TYR B 1 24 ? -4.082 -21.141 6.965 1 62.94 24 TYR B O 1
ATOM 1473 N N . LYS B 1 25 ? -5.699 -21.25 8.305 1 51.28 25 LYS B N 1
ATOM 1474 C CA . LYS B 1 25 ? -5.52 -22.625 8.781 1 51.28 25 LYS B CA 1
ATOM 1475 C C . LYS B 1 25 ? -6.312 -23.609 7.934 1 51.28 25 LYS B C 1
ATOM 1477 O O . LYS B 1 25 ? -6.426 -24.781 8.281 1 51.28 25 LYS B O 1
ATOM 1482 N N . ASN B 1 26 ? -7.035 -23.375 6.938 1 50.16 26 ASN B N 1
ATOM 1483 C CA . ASN B 1 26 ? -7.879 -24.531 6.625 1 50.16 26 ASN B CA 1
ATOM 1484 C C . ASN B 1 26 ? -7.047 -25.719 6.16 1 50.16 26 ASN B C 1
ATOM 1486 O O . ASN B 1 26 ?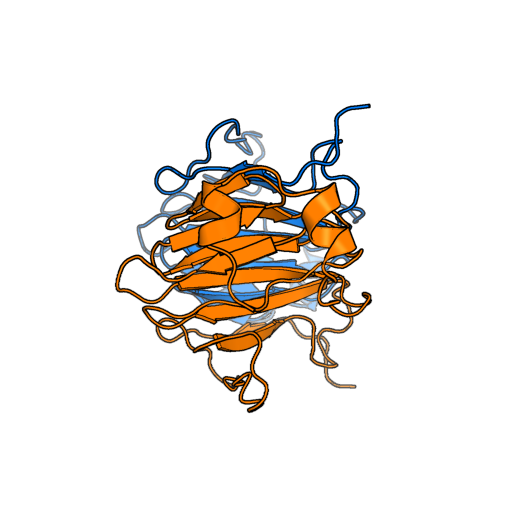 -6.016 -25.547 5.512 1 50.16 26 ASN B O 1
ATOM 1490 N N . GLU B 1 27 ? -7.18 -27.047 6.66 1 47.25 27 GLU B N 1
ATOM 1491 C CA . GLU B 1 27 ? -6.719 -28.406 6.438 1 47.25 27 GLU B CA 1
ATOM 1492 C C . GLU B 1 27 ? -6.48 -28.688 4.957 1 47.25 27 GLU B C 1
ATOM 1494 O O . GLU B 1 27 ? -5.676 -29.547 4.598 1 47.25 27 GLU B O 1
ATOM 1499 N N . ASP B 1 28 ? -7.48 -28.469 4.125 1 51.81 28 ASP B N 1
ATOM 1500 C CA . ASP B 1 28 ? -7.477 -28.938 2.74 1 51.81 28 ASP B CA 1
ATOM 1501 C C . ASP B 1 28 ? -6.598 -28.047 1.864 1 51.81 28 ASP B C 1
ATOM 1503 O O . ASP B 1 28 ? -7.105 -27.234 1.08 1 51.81 28 ASP B O 1
ATOM 1507 N N . ARG B 1 29 ? -5.316 -27.453 2.359 1 61.84 29 ARG B N 1
ATOM 1508 C CA . ARG B 1 29 ? -4.855 -26.078 2.439 1 61.84 29 ARG B CA 1
ATOM 1509 C C . ARG B 1 29 ? -3.99 -25.719 1.237 1 61.84 29 ARG B C 1
ATOM 1511 O O . ARG B 1 29 ? -2.902 -26.266 1.063 1 61.84 29 ARG B O 1
ATOM 1518 N N . CYS B 1 30 ? -4.598 -25.391 0.105 1 83.31 30 CYS B N 1
ATOM 1519 C CA . CYS B 1 30 ? -3.949 -24.969 -1.131 1 83.31 30 CYS B CA 1
ATOM 1520 C C . CYS B 1 30 ? -2.936 -23.859 -0.863 1 83.31 30 CYS B C 1
ATOM 1522 O O . CYS B 1 30 ? -2.525 -23.156 -1.785 1 83.31 30 CYS B O 1
ATOM 1524 N N . TYR B 1 31 ? -2.561 -23.75 0.429 1 91.88 31 TYR B N 1
ATOM 1525 C CA . TYR B 1 31 ? -1.509 -22.828 0.845 1 91.88 31 TYR B CA 1
ATOM 1526 C C . TYR B 1 31 ? -0.725 -23.391 2.025 1 91.88 31 TYR B C 1
ATOM 1528 O O . TYR B 1 31 ? -1.139 -24.391 2.639 1 91.88 31 TYR B O 1
ATOM 1536 N N . LYS B 1 32 ? 0.384 -22.938 2.293 1 93 32 LYS B N 1
ATOM 1537 C CA . LYS B 1 32 ? 1.232 -23.375 3.396 1 93 32 LYS B CA 1
ATOM 1538 C C . LYS B 1 32 ? 1.872 -22.188 4.109 1 93 32 LYS B C 1
ATOM 1540 O O . LYS B 1 32 ? 2.592 -21.406 3.492 1 93 32 LYS B O 1
ATOM 1545 N N . GLY B 1 33 ? 1.662 -22.047 5.465 1 94.38 33 GLY B N 1
ATOM 1546 C CA . GLY B 1 33 ? 2.359 -21.078 6.301 1 94.38 33 GLY B CA 1
ATOM 1547 C C . GLY B 1 33 ? 2.008 -19.641 5.973 1 94.38 33 GLY B C 1
ATOM 1548 O O . GLY B 1 33 ? 2.891 -18.781 5.883 1 94.38 33 GLY B O 1
ATOM 1549 N N . VAL B 1 34 ? 0.757 -19.359 5.68 1 95.62 34 VAL B N 1
ATOM 1550 C CA . VAL B 1 34 ? 0.358 -18.016 5.285 1 95.62 34 VAL B CA 1
ATOM 1551 C C . VAL B 1 34 ? -0.427 -17.344 6.414 1 95.62 34 VAL B C 1
ATOM 1553 O O . VAL B 1 34 ? -1.322 -17.969 7 1 95.62 34 VAL B O 1
ATOM 1556 N N . HIS B 1 35 ? -0.015 -16.141 6.77 1 94.56 35 HIS B N 1
ATOM 1557 C CA . HIS B 1 35 ? -0.743 -15.312 7.719 1 94.56 35 HIS B CA 1
ATOM 1558 C C . HIS B 1 35 ? -1.05 -13.945 7.125 1 94.56 35 HIS B C 1
ATOM 1560 O O . HIS B 1 35 ? -0.361 -13.492 6.207 1 94.56 35 HIS B O 1
ATOM 1566 N N . ARG B 1 36 ? -2.137 -13.328 7.723 1 95.62 36 ARG B N 1
ATOM 1567 C CA . ARG B 1 36 ? -2.541 -12.055 7.141 1 95.62 36 ARG B CA 1
ATOM 1568 C C . ARG B 1 36 ? -2.916 -11.047 8.227 1 95.62 36 ARG B C 1
ATOM 1570 O O . ARG B 1 36 ? -3.434 -11.43 9.273 1 95.62 36 ARG B O 1
ATOM 1577 N N . TYR B 1 37 ? -2.598 -9.766 8.094 1 95.5 37 TYR B N 1
ATOM 1578 C CA . TYR B 1 37 ? -3.145 -8.617 8.812 1 95.5 37 TYR B CA 1
ATOM 1579 C C . TYR B 1 37 ? -4.008 -7.758 7.895 1 95.5 37 TYR B C 1
ATOM 1581 O O . TYR B 1 37 ? -3.574 -7.375 6.805 1 95.5 37 TYR B O 1
ATOM 1589 N N . SER B 1 38 ? -5.219 -7.516 8.32 1 96.44 38 SER B N 1
ATOM 1590 C CA . SER B 1 38 ? -6 -6.465 7.672 1 96.44 38 SER B CA 1
ATOM 1591 C C . SER B 1 38 ? -5.617 -5.09 8.203 1 96.44 38 SER B C 1
ATOM 1593 O O . SER B 1 38 ? -6.102 -4.668 9.258 1 96.44 38 SER B O 1
ATOM 1595 N N . LEU B 1 39 ? -4.816 -4.371 7.504 1 97.81 39 LEU B N 1
ATOM 1596 C CA . LEU B 1 39 ? -4.258 -3.123 8.008 1 97.81 39 LEU B CA 1
ATOM 1597 C C . LEU B 1 39 ? -5.285 -1.998 7.941 1 97.81 39 LEU B C 1
ATOM 1599 O O . LEU B 1 39 ? -5.551 -1.331 8.945 1 97.81 39 LEU B O 1
ATOM 1603 N N . LEU B 1 40 ? -5.867 -1.759 6.715 1 97.69 40 LEU B N 1
ATOM 1604 C CA . LEU B 1 40 ? -6.859 -0.7 6.547 1 97.69 40 LEU B CA 1
ATOM 1605 C C . LEU B 1 40 ? -7.93 -1.114 5.547 1 97.69 40 LEU B C 1
ATOM 1607 O O . LEU B 1 40 ? -7.648 -1.835 4.586 1 97.69 40 LEU B O 1
ATOM 1611 N N . GLY B 1 41 ? -9.125 -0.582 5.68 1 96.19 41 GLY B N 1
ATOM 1612 C CA . GLY B 1 41 ? -10.188 -0.706 4.691 1 96.19 41 GLY B CA 1
ATOM 1613 C C . GLY B 1 41 ? -11.234 -1.741 5.066 1 96.19 41 GLY B C 1
ATOM 1614 O O . GLY B 1 41 ? -12.258 -1.87 4.391 1 96.19 41 GLY B O 1
ATOM 1615 N N . GLU B 1 42 ? -10.953 -2.494 6.102 1 92.25 42 GLU B N 1
ATOM 1616 C CA . GLU B 1 42 ? -11.891 -3.539 6.5 1 92.25 42 GLU B CA 1
ATOM 1617 C C . GLU B 1 42 ? -12.859 -3.035 7.566 1 92.25 42 GLU B C 1
ATOM 1619 O O . GLU B 1 42 ? -14.031 -3.416 7.574 1 92.25 42 GLU B O 1
ATOM 1624 N N . LYS B 1 43 ? -12.406 -2.166 8.43 1 91.62 43 LYS B N 1
ATOM 1625 C CA . LYS B 1 43 ? -13.195 -1.714 9.57 1 91.62 43 LYS B CA 1
ATOM 1626 C C . LYS B 1 43 ? -14.258 -0.708 9.141 1 91.62 43 LYS B C 1
ATOM 1628 O O . LYS B 1 43 ? -14.109 -0.037 8.117 1 91.62 43 LYS B O 1
ATOM 1633 N N . GLU B 1 44 ? -15.234 -0.554 9.938 1 90.56 44 GLU B N 1
ATOM 1634 C CA . GLU B 1 44 ? -16.375 0.313 9.648 1 90.56 44 GLU B CA 1
ATOM 1635 C C . GLU B 1 44 ? -15.945 1.776 9.578 1 90.56 44 GLU B C 1
ATOM 1637 O O . GLU B 1 44 ? -16.5 2.549 8.789 1 90.56 44 GLU B O 1
ATOM 1642 N N . ASP B 1 45 ? -15.008 2.143 10.367 1 91.69 45 ASP B N 1
ATOM 1643 C CA . ASP B 1 45 ? -14.609 3.545 10.414 1 91.69 45 ASP B CA 1
ATOM 1644 C C . ASP B 1 45 ? -13.641 3.873 9.273 1 91.69 45 ASP B C 1
ATOM 1646 O O . ASP B 1 45 ? -13.102 4.98 9.211 1 91.69 45 ASP B O 1
ATOM 1650 N N . GLU B 1 46 ? -13.438 2.939 8.453 1 93.25 46 GLU B N 1
ATOM 1651 C CA . GLU B 1 46 ? -12.555 3.115 7.305 1 93.25 46 GLU B CA 1
ATOM 1652 C C . GLU B 1 46 ? -13.312 2.947 5.992 1 93.25 46 GLU B C 1
ATOM 1654 O O . GLU B 1 46 ? -12.719 2.646 4.957 1 93.25 46 GLU B O 1
ATOM 1659 N N . GLN B 1 47 ? -14.555 3.109 6.02 1 91.12 47 GLN B N 1
ATOM 1660 C CA . GLN B 1 47 ? -15.43 2.748 4.91 1 91.12 47 GLN B CA 1
ATOM 1661 C C . GLN B 1 47 ? -15.281 3.73 3.752 1 91.12 47 GLN B C 1
ATOM 1663 O O . GLN B 1 47 ? -15.766 3.477 2.648 1 91.12 47 GLN B O 1
ATOM 1668 N N . GLN B 1 48 ? -14.609 4.805 3.98 1 93.31 48 GLN B N 1
ATOM 1669 C CA . GLN B 1 48 ? -14.414 5.762 2.898 1 93.31 48 GLN B CA 1
ATOM 1670 C C . GLN B 1 48 ? -13.305 5.312 1.953 1 93.31 48 GLN B C 1
ATOM 1672 O O . GLN B 1 48 ? -13.133 5.883 0.872 1 93.31 48 GLN B O 1
ATOM 1677 N N . LEU B 1 49 ? -12.586 4.34 2.373 1 96 49 LEU B N 1
ATOM 1678 C CA . LEU B 1 49 ? -11.617 3.727 1.477 1 96 49 LEU B CA 1
ATOM 1679 C C . LEU B 1 49 ? -12.297 2.75 0.524 1 96 49 LEU B C 1
ATOM 1681 O O . LEU B 1 49 ? -13.008 1.846 0.962 1 96 49 LEU B O 1
ATOM 1685 N N . ASN B 1 50 ? -12.008 2.881 -0.693 1 96.81 50 ASN B N 1
ATOM 1686 C CA . ASN B 1 50 ? -12.578 1.979 -1.687 1 96.81 50 ASN B CA 1
ATOM 1687 C C . ASN B 1 50 ? -11.656 0.792 -1.96 1 96.81 50 ASN B C 1
ATOM 1689 O O . ASN B 1 50 ? -11.867 0.048 -2.92 1 96.81 50 ASN B O 1
ATOM 1693 N N . PHE B 1 51 ? -10.641 0.667 -1.227 1 98.12 51 PHE B N 1
ATOM 1694 C CA . PHE B 1 51 ? -9.68 -0.425 -1.335 1 98.12 51 PHE B CA 1
ATOM 1695 C C . PHE B 1 51 ? -9.25 -0.904 0.045 1 98.12 51 PHE B C 1
ATOM 1697 O O . PHE B 1 51 ? -9.477 -0.221 1.046 1 98.12 51 PHE B O 1
ATOM 1704 N N . GLN B 1 52 ? -8.719 -2.066 0.078 1 97.94 52 GLN B N 1
ATOM 1705 C CA . GLN B 1 52 ? -8.195 -2.656 1.304 1 97.94 52 GLN B CA 1
ATOM 1706 C C . GLN B 1 52 ? -6.684 -2.861 1.213 1 97.94 52 GLN B C 1
ATOM 1708 O O . GLN B 1 52 ? -6.168 -3.275 0.172 1 97.94 52 GLN B O 1
ATOM 1713 N N . THR B 1 53 ? -6.016 -2.496 2.264 1 98.44 53 THR B N 1
ATOM 1714 C CA . THR B 1 53 ? -4.582 -2.713 2.42 1 98.44 53 THR B CA 1
ATOM 1715 C C . THR B 1 53 ? -4.312 -3.822 3.432 1 98.44 53 THR B C 1
ATOM 1717 O O . THR B 1 53 ? -4.664 -3.697 4.605 1 98.44 53 THR B O 1
ATOM 1720 N N . ARG B 1 54 ? -3.666 -4.891 2.967 1 98.25 54 ARG B N 1
ATOM 1721 C CA . ARG B 1 54 ? -3.395 -6.047 3.814 1 98.25 54 ARG B CA 1
ATOM 1722 C C . ARG B 1 54 ? -1.912 -6.402 3.797 1 98.25 54 ARG B C 1
ATOM 1724 O O . ARG B 1 54 ? -1.211 -6.113 2.824 1 98.25 54 ARG B O 1
ATOM 1731 N N . TYR B 1 55 ? -1.452 -6.914 4.859 1 98.44 55 TYR B N 1
ATOM 1732 C CA . TYR B 1 55 ? -0.126 -7.52 4.91 1 98.44 55 TYR B CA 1
ATOM 1733 C C . TYR B 1 55 ? -0.221 -9.039 4.957 1 98.44 55 TYR B C 1
ATOM 1735 O O . TYR B 1 55 ? -0.934 -9.594 5.797 1 98.44 55 TYR B O 1
ATOM 1743 N N . PHE B 1 56 ? 0.417 -9.742 4.074 1 98 56 PHE B N 1
ATOM 1744 C CA . PHE B 1 56 ? 0.558 -11.188 4.078 1 98 56 PHE B CA 1
ATOM 1745 C C . PHE B 1 56 ? 1.984 -11.594 4.434 1 98 56 PHE B C 1
ATOM 1747 O O . PHE B 1 56 ? 2.943 -10.961 3.982 1 98 56 PHE B O 1
ATOM 1754 N N . GLU B 1 57 ? 2.096 -12.578 5.188 1 97.69 57 GLU B N 1
ATOM 1755 C CA . GLU B 1 57 ? 3.396 -13.188 5.434 1 97.69 57 GLU B CA 1
ATOM 1756 C C . GLU B 1 57 ? 3.367 -14.688 5.148 1 97.69 57 GLU B C 1
ATOM 1758 O O . GLU B 1 57 ? 2.467 -15.398 5.605 1 97.69 57 GLU B O 1
ATOM 1763 N N . VAL B 1 58 ? 4.266 -15.125 4.391 1 97.38 58 VAL B N 1
ATOM 1764 C CA . VAL B 1 58 ? 4.465 -16.547 4.094 1 97.38 58 VAL B CA 1
ATOM 1765 C C . VAL B 1 58 ? 5.715 -17.047 4.809 1 97.38 58 VAL B C 1
ATOM 1767 O O . VAL B 1 58 ? 6.801 -16.5 4.641 1 97.38 58 VAL B O 1
ATOM 1770 N N . GLU B 1 59 ? 5.629 -18.031 5.59 1 97.12 59 GLU B N 1
ATOM 1771 C CA . GLU B 1 59 ? 6.758 -18.594 6.328 1 97.12 59 GLU B CA 1
ATOM 1772 C C . GLU B 1 59 ? 7.773 -19.234 5.379 1 97.12 59 GLU B C 1
ATOM 1774 O O . GLU B 1 59 ? 7.441 -19.594 4.25 1 97.12 59 GLU B O 1
ATOM 1779 N N . ALA B 1 60 ? 8.992 -19.344 5.93 1 98.25 60 ALA B N 1
ATOM 1780 C CA . ALA B 1 60 ? 10.016 -20.016 5.125 1 98.25 60 ALA B CA 1
ATOM 1781 C C . ALA B 1 60 ? 9.508 -21.359 4.609 1 98.25 60 ALA B C 1
ATOM 1783 O O . ALA B 1 60 ? 8.914 -22.141 5.355 1 98.25 60 ALA B O 1
ATOM 1784 N N . ASP B 1 61 ? 9.648 -21.578 3.314 1 97.25 61 ASP B N 1
ATOM 1785 C CA . ASP B 1 61 ? 9.281 -22.797 2.604 1 97.25 61 ASP B CA 1
ATOM 1786 C C . ASP B 1 61 ? 7.77 -22.875 2.391 1 97.25 61 ASP B C 1
ATOM 1788 O O . ASP B 1 61 ? 7.25 -23.891 1.93 1 97.25 61 ASP B O 1
ATOM 1792 N N . GLY B 1 62 ? 7.109 -21.781 2.721 1 96.75 62 GLY B N 1
ATOM 1793 C CA . GLY B 1 62 ? 5.672 -21.734 2.49 1 96.75 62 GLY B CA 1
ATOM 1794 C C . GLY B 1 62 ? 5.309 -21.219 1.112 1 96.75 62 GLY B C 1
ATOM 1795 O O . GLY B 1 62 ? 6.188 -20.891 0.314 1 96.75 62 GLY B O 1
ATOM 1796 N N . TYR B 1 63 ? 3.992 -21.125 0.794 1 97.62 63 TYR B N 1
ATOM 1797 C CA . TYR B 1 63 ? 3.443 -20.625 -0.461 1 97.62 63 TYR B CA 1
ATOM 1798 C C . TYR B 1 63 ? 1.969 -20.266 -0.309 1 97.62 63 TYR B C 1
ATOM 1800 O O . TYR B 1 63 ? 1.282 -20.797 0.564 1 97.62 63 TYR B O 1
ATOM 1808 N N . THR B 1 64 ? 1.528 -19.281 -1.113 1 97.25 64 THR B N 1
ATOM 1809 C CA . THR B 1 64 ? 0.111 -18.938 -1.148 1 97.25 64 THR B CA 1
ATOM 1810 C C . THR B 1 64 ? -0.646 -19.875 -2.094 1 97.25 64 THR B C 1
ATOM 1812 O O . THR B 1 64 ? -0.037 -20.672 -2.807 1 97.25 64 THR B O 1
ATOM 1815 N N . SER B 1 65 ? -1.954 -19.766 -2.082 1 96.12 65 SER B N 1
ATOM 1816 C CA . SER B 1 65 ? -2.756 -20.562 -3.006 1 96.12 65 SER B CA 1
ATOM 1817 C C . SER B 1 65 ? -2.457 -20.203 -4.457 1 96.12 65 SER B C 1
ATOM 1819 O O . SER B 1 65 ? -2.195 -19.031 -4.766 1 96.12 65 SER B O 1
ATOM 1821 N N . PHE B 1 66 ? -2.4 -21.219 -5.285 1 97.25 66 PHE B N 1
ATOM 1822 C CA . PHE B 1 66 ? -2.363 -21 -6.727 1 97.25 66 PHE B CA 1
ATOM 1823 C C . PHE B 1 66 ? -3.756 -20.688 -7.262 1 97.25 66 PHE B C 1
ATOM 1825 O O . PHE B 1 66 ? -4.59 -21.578 -7.398 1 97.25 66 PHE B O 1
ATOM 1832 N N . GLU B 1 67 ? -4.004 -19.375 -7.648 1 97.38 67 GLU B N 1
ATOM 1833 C CA . GLU B 1 67 ? -5.375 -18.906 -7.859 1 97.38 67 GLU B CA 1
ATOM 1834 C C . GLU B 1 67 ? -5.434 -17.828 -8.93 1 97.38 67 GLU B C 1
ATOM 1836 O O . GLU B 1 67 ? -4.398 -17.375 -9.422 1 97.38 67 GLU B O 1
ATOM 1841 N N . TYR B 1 68 ? -6.648 -17.516 -9.375 1 97.12 68 TYR B N 1
ATOM 1842 C CA . TYR B 1 68 ? -6.91 -16.328 -10.203 1 97.12 68 TYR B CA 1
ATOM 1843 C C . TYR B 1 68 ? -8.227 -15.68 -9.812 1 97.12 68 TYR B C 1
ATOM 1845 O O . TYR B 1 68 ? -9.055 -16.281 -9.125 1 97.12 68 TYR B O 1
ATOM 1853 N N . HIS B 1 69 ? -8.414 -14.469 -10.172 1 97.12 69 HIS B N 1
ATOM 1854 C CA . HIS B 1 69 ? -9.625 -13.68 -9.961 1 97.12 69 HIS B CA 1
ATOM 1855 C C . HIS B 1 69 ? -9.641 -12.461 -10.883 1 97.12 69 HIS B C 1
ATOM 1857 O O . HIS B 1 69 ? -8.656 -12.172 -11.562 1 97.12 69 HIS B O 1
ATOM 1863 N N . ARG B 1 70 ? -10.805 -11.797 -10.93 1 97.12 70 ARG B N 1
ATOM 1864 C CA . ARG B 1 70 ? -11 -10.688 -11.852 1 97.12 70 ARG B CA 1
ATOM 1865 C C . ARG B 1 70 ? -10.398 -9.398 -11.289 1 97.12 70 ARG B C 1
ATOM 1867 O O . ARG B 1 70 ? -9.984 -8.523 -12.055 1 97.12 70 ARG B O 1
ATOM 1874 N N . HIS B 1 71 ? -10.414 -9.219 -10.008 1 97.25 71 HIS B N 1
ATOM 1875 C CA . HIS B 1 71 ? -9.852 -7.996 -9.453 1 97.25 71 HIS B CA 1
ATOM 1876 C C . HIS B 1 71 ? -8.336 -8 -9.539 1 97.25 71 HIS B C 1
ATOM 1878 O O . HIS B 1 71 ? -7.699 -9.039 -9.344 1 97.25 71 HIS B O 1
ATOM 1884 N N . PRO B 1 72 ? -7.699 -6.93 -9.797 1 97.94 72 PRO B N 1
ATOM 1885 C CA . PRO B 1 72 ? -6.238 -6.824 -9.828 1 97.94 72 PRO B CA 1
ATOM 1886 C C . PRO B 1 72 ? -5.637 -6.633 -8.438 1 97.94 72 PRO B C 1
ATOM 1888 O O . PRO B 1 72 ? -6.359 -6.34 -7.48 1 97.94 72 PRO B O 1
ATOM 1891 N N . HIS B 1 73 ? -4.336 -6.914 -8.344 1 97.62 73 HIS B N 1
ATOM 1892 C CA . HIS B 1 73 ? -3.572 -6.656 -7.125 1 97.62 73 HIS B CA 1
ATOM 1893 C C . HIS B 1 73 ? -2.463 -5.637 -7.375 1 97.62 73 HIS B C 1
ATOM 1895 O O . HIS B 1 73 ? -1.824 -5.656 -8.43 1 97.62 73 HIS B O 1
ATOM 1901 N N . SER B 1 74 ? -2.256 -4.719 -6.473 1 98.62 74 SER B N 1
ATOM 1902 C CA . SER B 1 74 ? -0.987 -4.023 -6.277 1 98.62 74 SER B CA 1
ATOM 1903 C C . SER B 1 74 ? -0.226 -4.586 -5.082 1 98.62 74 SER B C 1
ATOM 1905 O O . SER B 1 74 ? -0.731 -4.574 -3.957 1 98.62 74 SER B O 1
ATOM 1907 N N . VAL B 1 75 ? 0.976 -5.102 -5.328 1 98.88 75 VAL B N 1
ATOM 1908 C CA . VAL B 1 75 ? 1.725 -5.777 -4.273 1 98.88 75 VAL B CA 1
ATOM 1909 C C . VAL B 1 75 ? 3.088 -5.109 -4.102 1 98.88 75 VAL B C 1
ATOM 1911 O O . VAL B 1 75 ? 3.754 -4.785 -5.086 1 98.88 75 VAL B O 1
ATOM 1914 N N . ILE B 1 76 ? 3.518 -4.871 -2.893 1 98.88 76 ILE B N 1
ATOM 1915 C CA . ILE B 1 76 ? 4.848 -4.371 -2.564 1 98.88 76 ILE B CA 1
ATOM 1916 C C . ILE B 1 76 ? 5.523 -5.309 -1.567 1 98.88 76 ILE B C 1
ATOM 1918 O O . ILE B 1 76 ? 4.969 -5.594 -0.503 1 98.88 76 ILE B O 1
ATOM 1922 N N . ILE B 1 77 ? 6.723 -5.766 -1.844 1 98.88 77 ILE B N 1
ATOM 1923 C CA . ILE B 1 77 ? 7.441 -6.664 -0.944 1 98.88 77 ILE B CA 1
ATOM 1924 C C . ILE B 1 77 ? 8.008 -5.867 0.229 1 98.88 77 ILE B C 1
ATOM 1926 O O . ILE B 1 77 ? 8.711 -4.875 0.032 1 98.88 77 ILE B O 1
ATOM 1930 N N . LEU B 1 78 ? 7.684 -6.312 1.405 1 98.62 78 LEU B N 1
ATOM 1931 C CA . LEU B 1 78 ? 8.047 -5.578 2.613 1 98.62 78 LEU B CA 1
ATOM 1932 C C . LEU B 1 78 ? 9.086 -6.34 3.424 1 98.62 78 LEU B C 1
ATOM 1934 O O . LEU B 1 78 ? 9.742 -5.766 4.293 1 98.62 78 LEU B O 1
ATOM 1938 N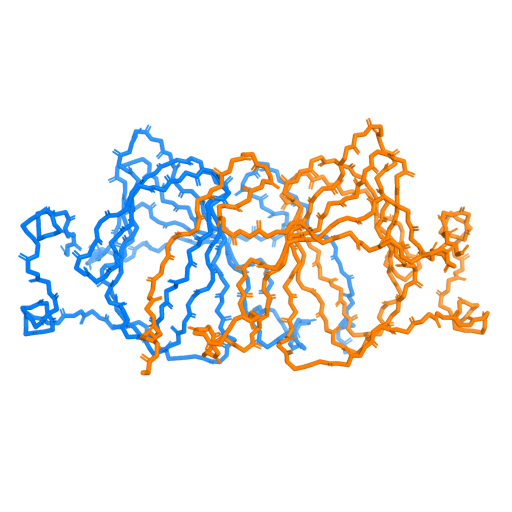 N . ARG B 1 79 ? 9.133 -7.633 3.24 1 98.44 79 ARG B N 1
ATOM 1939 C CA . ARG B 1 79 ? 10.016 -8.5 4.008 1 98.44 79 ARG B CA 1
ATOM 1940 C C . ARG B 1 79 ? 10.547 -9.648 3.148 1 98.44 79 ARG B C 1
ATOM 1942 O O . ARG B 1 79 ? 9.773 -10.328 2.469 1 98.44 79 ARG B O 1
ATOM 1949 N N . GLY B 1 80 ? 11.859 -9.852 3.162 1 98.06 80 GLY B N 1
ATOM 1950 C CA . GLY B 1 80 ? 12.484 -11.039 2.609 1 98.06 80 GLY B CA 1
ATOM 1951 C C . GLY B 1 80 ? 12.531 -11.039 1.093 1 98.06 80 GLY B C 1
ATOM 1952 O O . GLY B 1 80 ? 12.562 -9.977 0.468 1 98.06 80 GLY B O 1
ATOM 1953 N N . HIS B 1 81 ? 12.828 -12.211 0.565 1 98 81 HIS B N 1
ATOM 1954 C CA . HIS B 1 81 ? 12.883 -12.492 -0.864 1 98 81 HIS B CA 1
ATOM 1955 C C . HIS B 1 81 ? 12.25 -13.836 -1.187 1 98 81 HIS B C 1
ATOM 1957 O O . HIS B 1 81 ? 12.117 -14.688 -0.306 1 98 81 HIS B O 1
ATOM 1963 N N . GLY B 1 82 ? 11.773 -14.039 -2.375 1 98.75 82 GLY B N 1
ATOM 1964 C CA . GLY B 1 82 ? 11.133 -15.258 -2.838 1 98.75 82 GLY B CA 1
ATOM 1965 C C . GLY B 1 82 ? 10.867 -15.266 -4.332 1 98.75 82 GLY B C 1
ATOM 1966 O O . GLY B 1 82 ? 11.672 -14.742 -5.109 1 98.75 82 GLY B O 1
ATOM 1967 N N . SER B 1 83 ? 9.797 -15.938 -4.676 1 98.88 83 SER B N 1
ATOM 1968 C CA . SER B 1 83 ? 9.414 -15.992 -6.082 1 98.88 83 SER B CA 1
ATOM 1969 C C . SER B 1 83 ? 7.906 -15.844 -6.25 1 98.88 83 SER B C 1
ATOM 1971 O O . SER B 1 83 ? 7.148 -16.062 -5.305 1 98.88 83 SER B O 1
ATOM 1973 N N . VAL B 1 84 ? 7.512 -15.43 -7.426 1 98.88 84 VAL B N 1
ATOM 1974 C CA . VAL B 1 84 ? 6.09 -15.328 -7.738 1 98.88 84 VAL B CA 1
ATOM 1975 C C . VAL B 1 84 ? 5.828 -15.859 -9.148 1 98.88 84 VAL B C 1
ATOM 1977 O O . VAL B 1 84 ? 6.613 -15.609 -10.062 1 98.88 84 VAL B O 1
ATOM 1980 N N . ILE B 1 85 ? 4.84 -16.656 -9.258 1 98.69 85 ILE B N 1
ATOM 1981 C CA . ILE B 1 85 ? 4.312 -17.078 -10.555 1 98.69 85 ILE B CA 1
ATOM 1982 C C . ILE B 1 85 ? 3.287 -16.062 -11.047 1 98.69 85 ILE B C 1
ATOM 1984 O O . ILE B 1 85 ? 2.342 -15.719 -10.328 1 98.69 85 ILE B O 1
ATOM 1988 N N . LEU B 1 86 ? 3.477 -15.578 -12.219 1 98.44 86 LEU B N 1
ATOM 1989 C CA . LEU B 1 86 ? 2.502 -14.773 -12.953 1 98.44 86 LEU B CA 1
ATOM 1990 C C . LEU B 1 86 ? 2.225 -15.367 -14.328 1 98.44 86 LEU B C 1
ATOM 1992 O O . LEU B 1 86 ? 2.959 -15.109 -15.281 1 98.44 86 LEU B O 1
ATOM 1996 N N . GLY B 1 87 ? 1.126 -16.078 -14.328 1 97.38 87 GLY B N 1
ATOM 1997 C CA . GLY B 1 87 ? 0.867 -16.828 -15.555 1 97.38 87 GLY B CA 1
ATOM 1998 C C . GLY B 1 87 ? 1.966 -17.828 -15.891 1 97.38 87 GLY B C 1
ATOM 1999 O O . GLY B 1 87 ? 2.318 -18.672 -15.062 1 97.38 87 GLY B O 1
ATOM 2000 N N . ASN B 1 88 ? 2.537 -17.594 -17.078 1 97.44 88 ASN B N 1
ATOM 2001 C CA . ASN B 1 88 ? 3.531 -18.516 -17.594 1 97.44 88 ASN B CA 1
ATOM 2002 C C . ASN B 1 88 ? 4.945 -18.125 -17.188 1 97.44 88 ASN B C 1
ATOM 2004 O O . ASN B 1 88 ? 5.922 -18.625 -17.734 1 97.44 88 ASN B O 1
ATOM 2008 N N . GLU B 1 89 ? 5.066 -17.203 -16.312 1 97.81 89 GLU B N 1
ATOM 2009 C CA . GLU B 1 89 ? 6.383 -16.672 -15.961 1 97.81 89 GLU B CA 1
ATOM 2010 C C . GLU B 1 89 ? 6.648 -16.828 -14.469 1 97.81 89 GLU B C 1
ATOM 2012 O O . GLU B 1 89 ? 5.734 -16.703 -13.656 1 97.81 89 GLU B O 1
ATOM 2017 N N . LEU B 1 90 ? 7.887 -17.109 -14.141 1 98.38 90 LEU B N 1
ATOM 2018 C CA . LEU B 1 90 ? 8.391 -17.156 -12.773 1 98.38 90 LEU B CA 1
ATOM 2019 C C . LEU B 1 90 ? 9.367 -16.016 -12.508 1 98.38 90 LEU B C 1
ATOM 2021 O O . LEU B 1 90 ? 10.344 -15.852 -13.25 1 98.38 90 LEU B O 1
ATOM 2025 N N . TYR B 1 91 ? 9.148 -15.227 -11.484 1 98.62 91 TYR B N 1
ATOM 2026 C CA . TYR B 1 91 ? 10.008 -14.094 -11.164 1 98.62 91 TYR B CA 1
ATOM 2027 C C . TYR B 1 91 ? 10.617 -14.242 -9.773 1 98.62 91 TYR B C 1
ATOM 2029 O O . TYR B 1 91 ? 9.93 -14.664 -8.836 1 98.62 91 TYR B O 1
ATOM 2037 N N . GLU B 1 92 ? 11.852 -13.922 -9.648 1 98.69 92 GLU B N 1
ATOM 2038 C CA . GLU B 1 92 ? 12.398 -13.656 -8.32 1 98.69 92 GLU B CA 1
ATOM 2039 C C . GLU B 1 92 ? 11.961 -12.289 -7.805 1 98.69 92 GLU B C 1
ATOM 2041 O O . GLU B 1 92 ? 11.93 -11.32 -8.562 1 98.69 92 GLU B O 1
ATOM 2046 N N . ILE B 1 93 ? 11.633 -12.258 -6.574 1 98.75 93 ILE B N 1
ATOM 2047 C CA . ILE B 1 93 ? 11.188 -10.984 -6.004 1 98.75 93 ILE B CA 1
ATOM 2048 C C . ILE B 1 93 ? 11.953 -10.711 -4.707 1 98.75 93 ILE B C 1
ATOM 2050 O O . ILE B 1 93 ? 12.328 -11.648 -3.99 1 98.75 93 ILE B O 1
ATOM 2054 N N . SER B 1 94 ? 12.188 -9.445 -4.426 1 98.5 94 SER B N 1
ATOM 2055 C CA . SER B 1 94 ? 12.961 -9.008 -3.264 1 98.5 94 SER B CA 1
ATOM 2056 C C . SER B 1 94 ? 12.383 -7.73 -2.668 1 98.5 94 SER B C 1
ATOM 2058 O O . SER B 1 94 ? 11.383 -7.203 -3.156 1 98.5 94 SER B O 1
ATOM 2060 N N . LEU B 1 95 ? 13.047 -7.305 -1.622 1 98.38 95 LEU B N 1
ATOM 2061 C CA . LEU B 1 95 ? 12.586 -6.172 -0.822 1 98.38 95 LEU B CA 1
ATOM 2062 C C . LEU B 1 95 ? 12.242 -4.98 -1.71 1 98.38 95 LEU B C 1
ATOM 2064 O O . LEU B 1 95 ? 13.039 -4.598 -2.572 1 98.38 95 LEU B O 1
ATOM 2068 N N . HIS B 1 96 ? 11.078 -4.414 -1.597 1 98.69 96 HIS B N 1
ATOM 2069 C CA . HIS B 1 96 ? 10.523 -3.193 -2.174 1 98.69 96 HIS B CA 1
ATOM 2070 C C . HIS B 1 96 ? 10.141 -3.398 -3.635 1 98.69 96 HIS B C 1
ATOM 2072 O O . HIS B 1 96 ? 9.594 -2.494 -4.27 1 98.69 96 HIS B O 1
ATOM 2078 N N . ASP B 1 97 ? 10.414 -4.617 -4.25 1 98.81 97 ASP B N 1
ATOM 2079 C CA . ASP B 1 97 ? 9.852 -4.875 -5.57 1 98.81 97 ASP B CA 1
ATOM 2080 C C . ASP B 1 97 ? 8.336 -4.637 -5.578 1 98.81 97 ASP B C 1
ATOM 2082 O O . ASP B 1 97 ? 7.664 -4.863 -4.57 1 98.81 97 ASP B O 1
ATOM 2086 N N . VAL B 1 98 ? 7.836 -4.156 -6.668 1 98.75 98 VAL B N 1
ATOM 2087 C CA . VAL B 1 98 ? 6.414 -3.887 -6.855 1 98.75 98 VAL B CA 1
ATOM 2088 C C . VAL B 1 98 ? 5.844 -4.82 -7.926 1 98.75 98 VAL B C 1
ATOM 2090 O O . VAL B 1 98 ? 6.48 -5.047 -8.961 1 98.75 98 VAL B O 1
ATOM 2093 N N . ILE B 1 99 ? 4.656 -5.387 -7.656 1 98.75 99 ILE B N 1
ATOM 2094 C CA . ILE B 1 99 ? 4.062 -6.367 -8.555 1 98.75 99 ILE B CA 1
ATOM 2095 C C . ILE B 1 99 ? 2.645 -5.938 -8.922 1 98.75 99 ILE B C 1
ATOM 2097 O O . ILE B 1 99 ? 1.839 -5.617 -8.047 1 98.75 99 ILE B O 1
ATOM 2101 N N . TYR B 1 100 ? 2.383 -5.848 -10.18 1 98.56 100 TYR B N 1
ATOM 2102 C CA . TYR B 1 100 ? 1.027 -5.715 -10.703 1 98.56 100 TYR B CA 1
ATOM 2103 C C . TYR B 1 100 ? 0.484 -7.059 -11.164 1 98.56 100 TYR B C 1
ATOM 2105 O O . TYR B 1 100 ? 1.069 -7.703 -12.039 1 98.56 100 TYR B O 1
ATOM 2113 N N . ILE B 1 101 ? -0.543 -7.531 -10.562 1 98.5 101 ILE B N 1
ATOM 2114 C CA . ILE B 1 101 ? -1.225 -8.734 -11.031 1 98.5 101 ILE B CA 1
ATOM 2115 C C . ILE B 1 101 ? -2.518 -8.352 -11.742 1 98.5 101 ILE B C 1
ATOM 2117 O O . ILE B 1 101 ? -3.492 -7.949 -11.102 1 98.5 101 ILE B O 1
ATOM 2121 N N . SER B 1 102 ? -2.561 -8.508 -13.016 1 97.75 102 SER B N 1
ATOM 2122 C CA . SER B 1 102 ? -3.695 -8.102 -13.836 1 97.75 102 SER B CA 1
ATOM 2123 C C . SER B 1 102 ? -4.859 -9.078 -13.695 1 97.75 102 SER B C 1
ATOM 2125 O O . SER B 1 102 ? -4.668 -10.219 -13.281 1 97.75 102 SER B O 1
ATOM 2127 N N . PRO B 1 103 ? -6.051 -8.602 -14.023 1 97.5 103 PRO B N 1
ATOM 2128 C CA . PRO B 1 103 ? -7.223 -9.469 -13.906 1 97.5 103 PRO B CA 1
ATOM 2129 C C . PRO B 1 103 ? -7.047 -10.812 -14.609 1 97.5 103 PRO B C 1
ATOM 2131 O O . PRO B 1 103 ? -6.551 -10.852 -15.742 1 97.5 103 PRO B O 1
ATOM 2134 N N . GLY B 1 104 ? -7.379 -11.836 -13.867 1 96.88 104 GLY B N 1
ATOM 2135 C CA . GLY B 1 104 ? -7.426 -13.164 -14.461 1 96.88 104 GLY B CA 1
ATOM 2136 C C . GLY B 1 104 ? -6.078 -13.859 -14.461 1 96.88 104 GLY B C 1
ATOM 2137 O O . GLY B 1 104 ? -5.977 -15.023 -14.867 1 96.88 104 GLY B O 1
ATOM 2138 N N . THR B 1 105 ? -5.059 -13.25 -14 1 97.81 105 THR B N 1
ATOM 2139 C CA . THR B 1 105 ? -3.723 -13.836 -14.016 1 97.81 105 THR B CA 1
ATOM 2140 C C . THR B 1 105 ? -3.607 -14.945 -12.977 1 97.81 105 THR B C 1
ATOM 2142 O O . THR B 1 105 ? -3.873 -14.727 -11.797 1 97.81 105 THR B O 1
ATOM 2145 N N . LEU B 1 106 ? -3.264 -16.125 -13.438 1 98.12 106 LEU B N 1
ATOM 2146 C CA . LEU B 1 106 ? -2.854 -17.156 -12.484 1 98.12 106 LEU B CA 1
ATOM 2147 C C . LEU B 1 106 ? -1.622 -16.703 -11.703 1 98.12 106 LEU B C 1
ATOM 2149 O O . LEU B 1 106 ? -0.636 -16.266 -12.289 1 98.12 106 LEU B O 1
ATOM 2153 N N . HIS B 1 107 ? -1.647 -16.797 -10.312 1 98.56 107 HIS B N 1
ATOM 2154 C CA . HIS B 1 107 ? -0.503 -16.312 -9.555 1 98.56 107 HIS B CA 1
ATOM 2155 C C . HIS B 1 107 ? -0.33 -17.094 -8.258 1 98.56 107 HIS B C 1
ATOM 2157 O O . HIS B 1 107 ? -1.294 -17.641 -7.727 1 98.56 107 HIS B O 1
ATOM 2163 N N . GLN B 1 108 ? 0.859 -17.172 -7.754 1 98.62 108 GLN B N 1
ATOM 2164 C CA . GLN B 1 108 ? 1.244 -17.844 -6.516 1 98.62 108 GLN B CA 1
ATOM 2165 C C . GLN B 1 108 ? 2.57 -17.297 -5.988 1 98.62 108 GLN B C 1
ATOM 2167 O O . GLN B 1 108 ? 3.537 -17.172 -6.742 1 98.62 108 GLN B O 1
ATOM 2172 N N . PHE B 1 109 ? 2.6 -16.969 -4.727 1 98.75 109 PHE B N 1
ATOM 2173 C CA . PHE B 1 109 ? 3.82 -16.5 -4.074 1 98.75 109 PHE B CA 1
ATOM 2174 C C . PHE B 1 109 ? 4.508 -17.641 -3.34 1 98.75 109 PHE B C 1
ATOM 2176 O O . PHE B 1 109 ? 3.844 -18.469 -2.703 1 98.75 109 PHE B O 1
ATOM 2183 N N . HIS B 1 110 ? 5.812 -17.703 -3.369 1 98.75 110 HIS B N 1
ATOM 2184 C CA . HIS B 1 110 ? 6.613 -18.734 -2.719 1 98.75 110 HIS B CA 1
ATOM 2185 C C . HIS B 1 110 ? 7.711 -18.125 -1.858 1 98.75 110 HIS B C 1
ATOM 2187 O O . HIS B 1 110 ? 8.523 -17.344 -2.352 1 98.75 110 HIS B O 1
ATOM 2193 N N . ALA B 1 111 ? 7.773 -18.484 -0.591 1 98.56 111 ALA B N 1
ATOM 2194 C CA . ALA B 1 111 ? 8.914 -18.172 0.264 1 98.56 111 ALA B CA 1
ATOM 2195 C C . ALA B 1 111 ? 9.969 -19.281 0.179 1 98.56 111 ALA B C 1
ATOM 2197 O O . ALA B 1 111 ? 10.234 -19.969 1.164 1 98.56 111 ALA B O 1
ATOM 2198 N N . ASP B 1 112 ? 10.672 -19.281 -0.888 1 98.38 112 ASP B N 1
ATOM 2199 C CA . ASP B 1 112 ? 11.492 -20.438 -1.207 1 98.38 112 ASP B CA 1
ATOM 2200 C C . ASP B 1 112 ? 12.984 -20.109 -1.1 1 98.38 112 ASP B C 1
ATOM 2202 O O . ASP B 1 112 ? 13.812 -20.719 -1.777 1 98.38 112 ASP B O 1
ATOM 2206 N N . LYS B 1 113 ? 13.312 -19.094 -0.332 1 98 113 LYS B N 1
ATOM 2207 C CA . LYS B 1 113 ? 14.711 -18.688 -0.205 1 98 113 LYS B CA 1
ATOM 2208 C C . LYS B 1 113 ? 15.195 -18.844 1.233 1 98 113 LYS B C 1
ATOM 2210 O O . LYS B 1 113 ? 16.156 -18.188 1.636 1 98 113 LYS B O 1
ATOM 2215 N N . GLY B 1 114 ? 14.469 -19.594 2.049 1 97.69 114 GLY B N 1
ATOM 2216 C CA . GLY B 1 114 ? 14.914 -19.938 3.391 1 97.69 114 GLY B CA 1
ATOM 2217 C C . GLY B 1 114 ? 14.555 -18.875 4.426 1 97.69 114 GLY B C 1
ATOM 2218 O O . GLY B 1 114 ? 15.07 -18.906 5.543 1 97.69 114 GLY B O 1
ATOM 2219 N N . GLU B 1 115 ? 13.773 -17.906 4.117 1 98.25 115 GLU B N 1
ATOM 2220 C CA . GLU B 1 115 ? 13.305 -16.859 5.02 1 98.25 115 GLU B CA 1
ATOM 2221 C C . GLU B 1 115 ? 11.844 -16.5 4.746 1 98.25 115 GLU B C 1
ATOM 2223 O O . GLU B 1 115 ? 11.312 -16.828 3.684 1 98.25 115 GLU B O 1
ATOM 2228 N N . PRO B 1 116 ? 11.18 -15.867 5.672 1 98.5 116 PRO B N 1
ATOM 2229 C CA . PRO B 1 116 ? 9.805 -15.445 5.422 1 98.5 116 PRO B CA 1
ATOM 2230 C C . PRO B 1 116 ? 9.688 -14.414 4.305 1 98.5 116 PRO B C 1
ATOM 2232 O O . PRO B 1 116 ? 10.609 -13.625 4.098 1 98.5 116 PRO B O 1
ATOM 2235 N N . LEU B 1 117 ? 8.656 -14.539 3.6 1 98.75 117 LEU B N 1
ATOM 2236 C CA . LEU B 1 117 ? 8.281 -13.555 2.59 1 98.75 117 LEU B CA 1
ATOM 2237 C C . LEU B 1 117 ? 7.047 -12.773 3.025 1 98.75 117 LEU B C 1
ATOM 2239 O O . LEU B 1 117 ? 5.988 -13.352 3.271 1 98.75 117 LEU B O 1
ATOM 2243 N N . GLY B 1 118 ? 7.188 -11.453 3.213 1 98.75 118 GLY B N 1
ATOM 2244 C CA . GLY B 1 118 ? 6.082 -10.586 3.588 1 98.75 118 GLY B CA 1
ATOM 2245 C C . GLY B 1 118 ? 5.797 -9.5 2.562 1 98.75 118 GLY B C 1
ATOM 2246 O O . GLY B 1 118 ? 6.723 -8.93 1.983 1 98.75 118 GLY B O 1
ATOM 2247 N N . PHE B 1 119 ? 4.531 -9.242 2.33 1 98.81 119 PHE B N 1
ATOM 2248 C CA . PHE B 1 119 ? 4.23 -8.242 1.315 1 98.81 119 PHE B CA 1
ATOM 2249 C C . PHE B 1 119 ? 2.908 -7.547 1.618 1 98.81 119 PHE B C 1
ATOM 2251 O O . PHE B 1 119 ? 2.01 -8.141 2.219 1 98.81 119 PHE B O 1
ATOM 2258 N N . ILE B 1 120 ? 2.826 -6.262 1.267 1 98.88 120 ILE B N 1
ATOM 2259 C CA . ILE B 1 120 ? 1.582 -5.5 1.258 1 98.88 120 ILE B CA 1
ATOM 2260 C C . ILE B 1 120 ? 0.781 -5.832 0.001 1 98.88 120 ILE B C 1
ATOM 2262 O O . ILE B 1 120 ? 1.331 -5.863 -1.103 1 98.88 120 ILE B O 1
ATOM 2266 N N . CYS B 1 121 ? -0.402 -6.141 0.119 1 98.75 121 CYS B N 1
ATOM 2267 C CA . CYS B 1 121 ? -1.31 -6.426 -0.986 1 98.75 121 CYS B CA 1
ATOM 2268 C C . CYS B 1 121 ? -2.527 -5.512 -0.943 1 98.75 121 CYS B C 1
ATOM 2270 O O . CYS B 1 121 ? -3.273 -5.512 0.038 1 98.75 121 CYS B O 1
ATOM 2272 N N . ILE B 1 122 ? -2.742 -4.719 -1.947 1 98.69 122 ILE B N 1
ATOM 2273 C CA . ILE B 1 122 ? -3.854 -3.781 -2.055 1 98.69 122 ILE B CA 1
ATOM 2274 C C . ILE B 1 122 ? -4.844 -4.273 -3.109 1 98.69 122 ILE B C 1
ATOM 2276 O O . ILE B 1 122 ? -4.453 -4.594 -4.234 1 98.69 122 ILE B O 1
ATOM 2280 N N . VAL B 1 123 ? -6.098 -4.332 -2.764 1 98.31 123 VAL B N 1
ATOM 2281 C CA . VAL B 1 123 ? -7.168 -4.773 -3.654 1 98.31 123 VAL B CA 1
ATOM 2282 C C . VAL B 1 123 ? -8.391 -3.881 -3.471 1 98.31 123 VAL B C 1
ATOM 2284 O O . VAL B 1 123 ? -8.531 -3.209 -2.445 1 98.31 123 VAL B O 1
ATOM 2287 N N . ASP B 1 124 ? -9.25 -3.936 -4.426 1 97.44 124 ASP B N 1
ATOM 2288 C CA . ASP B 1 124 ? -10.516 -3.229 -4.273 1 97.44 124 ASP B CA 1
ATOM 2289 C C . ASP B 1 124 ? -11.305 -3.76 -3.076 1 97.44 124 ASP B C 1
ATOM 2291 O O . ASP B 1 124 ? -11.281 -4.961 -2.799 1 97.44 124 ASP B O 1
ATOM 2295 N N . ARG B 1 125 ? -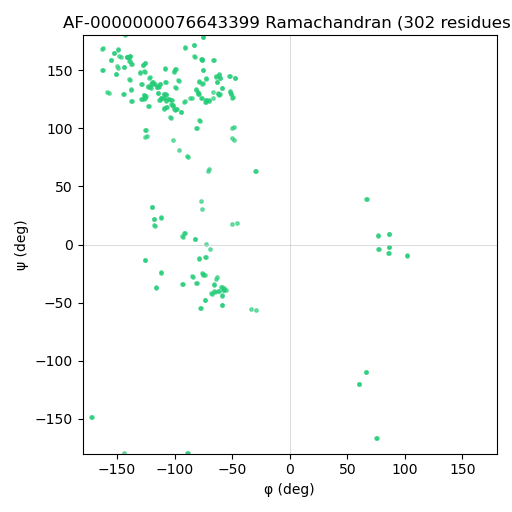11.977 -2.85 -2.4 1 95.75 125 ARG B N 1
ATOM 2296 C CA . ARG B 1 125 ? -12.812 -3.236 -1.267 1 95.75 125 ARG B CA 1
ATOM 229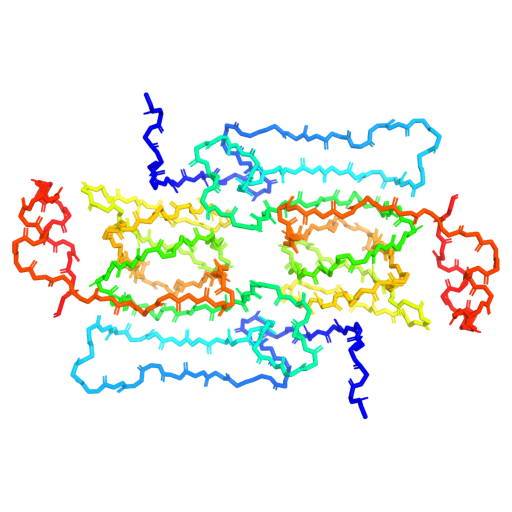7 C C . ARG B 1 125 ? -13.891 -4.23 -1.694 1 95.75 125 ARG B C 1
ATOM 2299 O O . ARG B 1 125 ? -14.117 -5.234 -1.02 1 95.75 125 ARG B O 1
ATOM 2306 N N . TYR B 1 126 ? -14.633 -3.861 -2.73 1 94.31 126 TYR B N 1
ATOM 2307 C CA . TYR B 1 126 ? -15.617 -4.762 -3.316 1 94.31 126 TYR B CA 1
ATOM 2308 C C . TYR B 1 126 ? -15.031 -5.523 -4.5 1 94.31 126 TYR B C 1
ATOM 2310 O O . TYR B 1 126 ? -14.664 -4.922 -5.512 1 94.31 126 TYR B O 1
ATOM 2318 N N . ARG B 1 127 ? -14.906 -6.789 -4.336 1 95.94 127 ARG B N 1
ATOM 2319 C CA . ARG B 1 127 ? -14.219 -7.598 -5.336 1 95.94 127 ARG B CA 1
ATOM 2320 C C . ARG B 1 127 ? -14.734 -9.031 -5.328 1 95.94 127 ARG B C 1
ATOM 2322 O O . ARG B 1 127 ? -15.438 -9.438 -4.406 1 95.94 127 ARG B O 1
ATOM 2329 N N . ASP B 1 128 ? -14.414 -9.781 -6.398 1 97.19 128 ASP B N 1
ATOM 2330 C CA . ASP B 1 128 ? -14.805 -11.188 -6.469 1 97.19 128 ASP B CA 1
ATOM 2331 C C . ASP B 1 128 ? -13.914 -12.047 -5.566 1 97.19 128 ASP B C 1
ATOM 2333 O O . ASP B 1 128 ? -13.031 -11.523 -4.883 1 97.19 128 ASP B O 1
ATOM 2337 N N . ARG B 1 129 ? -14.156 -13.266 -5.516 1 95.06 129 ARG B N 1
ATOM 2338 C CA . ARG B 1 129 ? -13.414 -14.211 -4.695 1 95.06 129 ARG B CA 1
ATOM 2339 C C . ARG B 1 129 ? -12.383 -14.969 -5.535 1 95.06 129 ARG B C 1
ATOM 2341 O O . ARG B 1 129 ? -12.594 -15.188 -6.73 1 95.06 129 ARG B O 1
ATOM 2348 N N . PRO B 1 130 ? -11.305 -15.375 -4.875 1 95.25 130 PRO B N 1
ATOM 2349 C CA . PRO B 1 130 ? -10.32 -16.188 -5.594 1 95.25 130 PRO B CA 1
ATOM 2350 C C . PRO B 1 130 ? -10.891 -17.516 -6.094 1 95.25 130 PRO B C 1
ATOM 2352 O O . PRO B 1 130 ? -11.758 -18.094 -5.441 1 95.25 130 PRO B O 1
ATOM 2355 N N . THR B 1 131 ? -10.422 -17.938 -7.184 1 95.94 131 THR B N 1
ATOM 2356 C CA . THR B 1 131 ? -10.797 -19.219 -7.777 1 95.94 131 THR B CA 1
ATOM 2357 C C . THR B 1 131 ? -9.57 -20.109 -7.961 1 95.94 131 THR B C 1
ATOM 2359 O O . THR B 1 131 ? -8.516 -19.641 -8.383 1 95.94 131 THR B O 1
ATOM 2362 N N . LEU B 1 132 ? -9.664 -21.328 -7.621 1 95.88 132 LEU B N 1
ATOM 2363 C CA . LEU B 1 132 ? -8.617 -22.312 -7.922 1 95.88 132 LEU B CA 1
ATOM 2364 C C . LEU B 1 132 ? -8.75 -22.812 -9.359 1 95.88 132 LEU B C 1
ATOM 2366 O O . LEU B 1 132 ? -9.844 -23.156 -9.805 1 95.88 132 LEU B O 1
ATOM 2370 N N . PRO B 1 133 ? -7.691 -22.844 -10.031 1 96.44 133 PRO B N 1
ATOM 2371 C CA . PRO B 1 133 ? -7.777 -23.234 -11.438 1 96.44 133 PRO B CA 1
ATOM 2372 C C . PRO B 1 133 ? -7.984 -24.75 -11.617 1 96.44 133 PRO B C 1
ATOM 2374 O O . PRO B 1 133 ? -7.504 -25.531 -10.797 1 96.44 133 PRO B O 1
ATOM 2377 N N . GLU B 1 134 ? -8.656 -25.094 -12.703 1 96.12 134 GLU B N 1
ATOM 2378 C CA . GLU B 1 134 ? -8.727 -26.484 -13.164 1 96.12 134 GLU B CA 1
ATOM 2379 C C . GLU B 1 134 ? -7.594 -26.781 -14.141 1 96.12 134 GLU B C 1
ATOM 2381 O O . GLU B 1 134 ? -6.883 -25.891 -14.586 1 96.12 134 GLU B O 1
ATOM 2386 N N . GLN B 1 135 ? -7.48 -28.047 -14.398 1 95.31 135 GLN B N 1
ATOM 2387 C CA . GLN B 1 135 ? -6.387 -28.484 -15.273 1 95.31 135 GLN B CA 1
ATOM 2388 C C . GLN B 1 135 ? -6.441 -27.75 -16.609 1 95.31 135 GLN B C 1
ATOM 2390 O O . GLN B 1 135 ? -5.406 -27.391 -17.172 1 95.31 135 GLN B O 1
ATOM 2395 N N . GLU B 1 136 ? -7.617 -27.516 -17.156 1 96.44 136 GLU B N 1
ATOM 2396 C CA . GLU B 1 136 ? -7.773 -26.828 -18.438 1 96.44 136 GLU B CA 1
ATOM 2397 C C . GLU B 1 136 ? -7.289 -25.391 -18.359 1 96.44 136 GLU B C 1
ATOM 2399 O O . GLU B 1 136 ? -6.688 -24.875 -19.297 1 96.44 136 GLU B O 1
ATOM 2404 N N . ASP B 1 137 ? -7.594 -24.688 -17.219 1 95.88 137 ASP B N 1
ATOM 2405 C CA . ASP B 1 137 ? -7.113 -23.328 -17 1 95.88 137 ASP B CA 1
ATOM 2406 C C . ASP B 1 137 ? -5.59 -23.266 -17.062 1 95.88 137 ASP B C 1
ATOM 2408 O O . ASP B 1 137 ? -5.027 -22.312 -17.625 1 95.88 137 ASP B O 1
ATOM 2412 N N . ILE B 1 138 ? -4.957 -24.281 -16.516 1 96.88 138 ILE B N 1
ATOM 2413 C CA . ILE B 1 138 ? -3.502 -24.328 -16.406 1 96.88 138 ILE B CA 1
ATOM 2414 C C . ILE B 1 138 ? -2.906 -24.609 -17.797 1 96.88 138 ILE B C 1
ATOM 2416 O O . ILE B 1 138 ? -2.012 -23.891 -18.25 1 96.88 138 ILE B O 1
ATOM 2420 N N . SER B 1 139 ? -3.406 -25.578 -18.5 1 96.62 139 SER B N 1
ATOM 2421 C CA . SER B 1 139 ? -2.865 -26 -19.781 1 96.62 139 SER B CA 1
ATOM 2422 C C . SER B 1 139 ? -2.984 -24.891 -20.812 1 96.62 139 SER B C 1
ATOM 2424 O O . SER B 1 139 ? -2.135 -24.766 -21.703 1 96.62 139 SER B O 1
ATOM 2426 N N . ASP B 1 140 ? -3.973 -24.078 -20.656 1 96.75 140 ASP B N 1
ATOM 2427 C CA . ASP B 1 140 ? -4.227 -23 -21.609 1 96.75 140 ASP B CA 1
ATOM 2428 C C . ASP B 1 140 ? -3.209 -21.875 -21.453 1 96.75 140 ASP B C 1
ATOM 2430 O O . ASP B 1 140 ? -2.902 -21.172 -22.422 1 96.75 140 ASP B O 1
ATOM 2434 N N . VAL B 1 141 ? -2.674 -21.766 -20.266 1 96.12 141 VAL B N 1
ATOM 2435 C CA . VAL B 1 141 ? -1.917 -20.547 -19.969 1 96.12 141 VAL B CA 1
ATOM 2436 C C . VAL B 1 141 ? -0.452 -20.906 -19.719 1 96.12 141 VAL B C 1
ATOM 2438 O O . VAL B 1 141 ? 0.447 -20.156 -20.109 1 96.12 141 VAL B O 1
ATOM 2441 N N . ILE B 1 142 ? -0.201 -22.047 -19.078 1 97.12 142 ILE B N 1
ATOM 2442 C CA . ILE B 1 142 ? 1.138 -22.359 -18.594 1 97.12 142 ILE B CA 1
ATOM 2443 C C . ILE B 1 142 ? 1.796 -23.375 -19.516 1 97.12 142 ILE B C 1
ATOM 2445 O O . ILE B 1 142 ? 1.353 -24.516 -19.594 1 97.12 142 ILE B O 1
ATOM 2449 N N . HIS B 1 143 ? 2.875 -22.984 -20.047 1 97.44 143 HIS B N 1
ATOM 2450 C CA . HIS B 1 143 ? 3.643 -23.844 -20.953 1 97.44 143 HIS B CA 1
ATOM 2451 C C . HIS B 1 143 ? 5.09 -23.969 -20.484 1 97.44 143 HIS B C 1
ATOM 2453 O O . HIS B 1 143 ? 5.809 -24.875 -20.938 1 97.44 143 HIS B O 1
ATOM 2459 N N . SER B 1 144 ? 5.43 -23.141 -19.594 1 96.81 144 SER B N 1
ATOM 2460 C CA . SER B 1 144 ? 6.781 -23.156 -19.047 1 96.81 144 SER B CA 1
ATOM 2461 C C . SER B 1 144 ? 6.988 -24.359 -18.125 1 96.81 144 SER B C 1
ATOM 2463 O O . SER B 1 144 ? 6.27 -24.516 -17.125 1 96.81 144 SER B O 1
ATOM 2465 N N . GLY B 1 145 ? 7.973 -25.141 -18.406 1 97.25 145 GLY B N 1
ATOM 2466 C CA . GLY B 1 145 ? 8.289 -26.266 -17.531 1 97.25 145 GLY B CA 1
ATOM 2467 C C . GLY B 1 145 ? 8.672 -25.844 -16.125 1 97.25 145 GLY B C 1
ATOM 2468 O O . GLY B 1 145 ? 8.336 -26.531 -15.156 1 97.25 145 GLY B O 1
ATOM 2469 N N . GLU B 1 146 ? 9.414 -24.781 -16.078 1 97.69 146 GLU B N 1
ATOM 2470 C CA . GLU B 1 146 ? 9.844 -24.25 -14.781 1 97.69 146 GLU B CA 1
ATOM 2471 C C . GLU B 1 146 ? 8.641 -23.891 -13.914 1 97.69 146 GLU B C 1
ATOM 2473 O O . GLU B 1 146 ? 8.609 -24.203 -12.719 1 97.69 146 GLU B O 1
ATOM 2478 N N . VAL B 1 147 ? 7.656 -23.25 -14.516 1 98.25 147 VAL B N 1
ATOM 2479 C CA . VAL B 1 147 ? 6.469 -22.828 -13.773 1 98.25 147 VAL B CA 1
ATOM 2480 C C . VAL B 1 147 ? 5.668 -24.047 -13.352 1 98.25 147 VAL B C 1
ATOM 2482 O O . VAL B 1 147 ? 5.227 -24.141 -12.203 1 98.25 147 VAL B O 1
ATOM 2485 N N . LEU B 1 148 ? 5.531 -25.016 -14.234 1 97.69 148 LEU B N 1
ATOM 2486 C CA . LEU B 1 148 ? 4.762 -26.219 -13.938 1 97.69 148 LEU B CA 1
ATOM 2487 C C . LEU B 1 148 ? 5.344 -26.953 -12.734 1 97.69 148 LEU B C 1
ATOM 2489 O O . LEU B 1 148 ? 4.602 -27.484 -11.906 1 97.69 148 LEU B O 1
ATOM 2493 N N . ARG B 1 149 ? 6.621 -26.938 -12.641 1 97.12 149 ARG B N 1
ATOM 2494 C CA . ARG B 1 149 ? 7.289 -27.641 -11.555 1 97.12 149 ARG B CA 1
ATOM 2495 C C . ARG B 1 149 ? 7.156 -26.875 -10.242 1 97.12 149 ARG B C 1
ATOM 2497 O O . ARG B 1 149 ? 7.254 -27.469 -9.156 1 97.12 149 ARG B O 1
ATOM 2504 N N . LYS B 1 150 ? 6.984 -25.578 -10.328 1 97.5 150 LYS B N 1
ATOM 2505 C CA . LYS B 1 150 ? 6.973 -24.703 -9.156 1 97.5 150 LYS B CA 1
ATOM 2506 C C . LYS B 1 150 ? 5.594 -24.672 -8.508 1 97.5 150 LYS B C 1
ATOM 2508 O O . LYS B 1 150 ? 5.473 -24.453 -7.301 1 97.5 150 LYS B O 1
ATOM 2513 N N . ILE B 1 151 ? 4.52 -24.891 -9.281 1 97.19 151 ILE B N 1
ATOM 2514 C CA . ILE B 1 151 ? 3.141 -24.75 -8.828 1 97.19 151 ILE B CA 1
ATOM 2515 C C . ILE B 1 151 ? 2.889 -25.688 -7.648 1 97.19 151 ILE B C 1
ATOM 2517 O O . ILE B 1 151 ? 3.32 -26.844 -7.664 1 97.19 151 ILE B O 1
ATOM 2521 N N . LYS B 1 152 ? 2.252 -25.188 -6.633 1 94.69 152 LYS B N 1
ATOM 2522 C CA . LYS B 1 152 ? 1.766 -25.984 -5.512 1 94.69 152 LYS B CA 1
ATOM 2523 C C . LYS B 1 152 ? 0.241 -25.984 -5.449 1 94.69 152 LYS B C 1
ATOM 2525 O O . LYS B 1 152 ? -0.383 -24.922 -5.531 1 94.69 152 LYS B O 1
ATOM 2530 N N . ARG B 1 153 ? -0.329 -27.172 -5.332 1 89.06 153 ARG B N 1
ATOM 2531 C CA . ARG B 1 153 ? -1.784 -27.281 -5.297 1 89.06 153 ARG B CA 1
ATOM 2532 C C . ARG B 1 153 ? -2.238 -28.25 -4.211 1 89.06 153 ARG B C 1
ATOM 2534 O O . ARG B 1 153 ? -1.514 -29.188 -3.865 1 89.06 153 ARG B O 1
#

pLDDT: mean 93.41, std 12.0, range [31.19, 98.88]

Organism: NCBI:txid1194090

Foldseek 3Di:
DPALDDDDWDDDVPDTPPWDKDDPPDPVFLWAQKIKTFDACPDPSRVVDQKTKMKMKHFAQIKHHFWFFFWKKKKFWDDAWWWKDWFQDIDTDGHGDIDIRHHGTGMMTGNHPRGMTMMMIMTGSDGDDIDHDDPVSNVVTYDHPVVVVVRGD/DPALDDDDWDDDVPRTPPWDKDDPPDPVALWAQKIKTFDACPDPSRVVDQKTKMKMKHFAQIKHHFWFFFWKKKKFWDDAWWWKDWFQDIDTDGHGDIDIRHHGTGMMTGNHPRGMTMMMIMTGSDGDDIDHDDPVSNVVTYDHPVVVVVRGD

Nearest PDB structures (foldseek):
  3jzv-assembly1_A  TM=9.497E-01  e=7.460E-15  Rhodospirillum rubrum ATCC 11170
  3kgz-assembly1_B  TM=9.133E-01  e=3.733E-15  Rhodopseudomonas palustris TIE-1
  3ibm-assembly1_A  TM=8.075E-01  e=4.002E-12  Halorhodospira halophila SL1
  8awn-assembly1_A-2  TM=9.287E-01  e=1.061E-08  Thermotoga maritima
  8hjx-assembly1_B  TM=8.651E-01  e=1.385E-08  Thermotoga maritima MSB8

Solvent-accessible surface area (backbone atoms only — not comparable to full-atom values): 15906 Å² total; per-residue (Å²): 126,77,70,57,59,54,47,76,38,50,39,64,80,93,42,46,64,97,58,64,81,41,65,72,67,65,85,91,44,46,45,37,58,39,35,36,34,81,73,44,35,80,52,80,59,30,60,80,41,70,34,28,39,29,37,39,36,22,34,54,71,16,27,47,48,48,28,27,35,69,59,38,40,46,33,36,30,72,34,48,35,29,35,37,36,56,51,50,40,72,41,81,43,39,55,50,18,34,33,43,40,29,56,57,44,39,33,31,45,32,6,73,66,77,36,43,26,24,31,39,41,34,33,55,54,81,62,76,67,80,38,73,70,49,71,66,60,44,64,74,56,43,77,37,66,70,43,63,71,65,63,56,117,124,77,68,57,58,54,47,75,38,49,39,61,80,94,42,46,63,97,57,65,78,41,66,72,68,66,85,90,46,43,43,36,59,38,35,35,35,80,73,44,36,79,51,81,58,30,61,80,41,70,35,29,39,29,39,39,36,22,34,54,71,16,24,46,48,47,28,28,33,67,60,38,39,48,32,37,28,71,35,49,37,29,35,37,35,55,52,50,40,74,40,80,43,39,54,50,19,33,34,42,41,29,56,57,42,40,34,32,46,33,6,72,66,79,36,44,24,25,29,40,42,33,34,56,54,83,63,76,67,80,37,73,71,51,72,67,59,44,65,74,56,44,79,39,65,69,44,64,70,64,64,57,117

Radius of gyration: 19.97 Å; Cα contacts (8 Å, |Δi|>4): 800; chains: 2; bounding box: 39×60×48 Å